Protein AF-A0A261CJ33-F1 (afdb_monomer_lite)

pLDDT: mean 71.3, std 13.85, range [33.72, 89.31]

Secondary structure (DSSP, 8-state):
-----------SSSTTHHHHHHHHHHHHHHHHHHHHHHHHHHHHHHHHHHHHHHHHHHHHHHHHHHH---HHHHHHHHHHHHHHHHHHHHHHHHHHHHHH-S-S-EE---------TT-EEEEEEEEEEEEPPHHHHTT-TTEEEEEEEEETTTEEEEEEEETTSPPP-TT-EEEEEPB--TTS--S-PPEEEEGGGPBP-TTS-TTEEEEEETTEEEEEEEEEEEGGGGGSSEEEETTTEEEE--HHHHHHHHTT-S-SSSEEEEEEEEEE-TTHHHHHHH-SSS-SEEEEEEEEE---

Organism: NCBI:txid1503980

Foldseek 3Di:
DDDDDDDDPDDDDDPPVVVVVVVVVVVVVVVVVVVVVVVVVVVVVVVVVVVVVVVVVVVVVVVVVVVPPDPVVVVVVVVVVVVVVVVVVVVVVVVVCVVVVLPPFWFQFAQADDDDQPDKFKWAFFFDFAADDPVVCVVPVQFGGWTWIQTLNHGIEIATEGPPADADDHGAMWIAGWDDPCPPPPFLDHTYDHRNRTDHDPPPDPQWGWDQDPSWIKTKGKDKDWLVCLPDQWDADPGRGIIGDDPVNSVQQVVQEPDNGTMWIKIWIKTFDPCLVCCSGPNSRGGGMGTSDMHIDRDD

Structure (mmCIF, N/CA/C/O backbone):
data_AF-A0A261CJ33-F1
#
_entry.id   AF-A0A261CJ33-F1
#
loop_
_atom_site.group_PDB
_atom_site.id
_atom_site.type_symbol
_atom_site.label_atom_id
_atom_site.label_alt_id
_atom_site.label_comp_id
_atom_site.label_asym_id
_atom_site.label_entity_id
_atom_site.label_seq_id
_atom_site.pdbx_PDB_ins_code
_atom_site.Cartn_x
_atom_site.Cartn_y
_atom_site.Cartn_z
_atom_site.occupancy
_atom_site.B_iso_or_equiv
_atom_site.auth_seq_id
_atom_site.auth_comp_id
_atom_site.auth_asym_id
_atom_site.auth_atom_id
_atom_site.pdbx_PDB_model_num
ATOM 1 N N . MET A 1 1 ? 103.183 8.957 -140.564 1.00 38.97 1 MET A N 1
ATOM 2 C CA . MET A 1 1 ? 103.357 8.805 -139.106 1.00 38.97 1 MET A CA 1
ATOM 3 C C . MET A 1 1 ? 102.302 9.650 -138.417 1.00 38.97 1 MET A C 1
ATOM 5 O O . MET A 1 1 ? 102.192 10.807 -138.793 1.00 38.97 1 MET A O 1
ATOM 9 N N . SER A 1 2 ? 101.588 9.045 -137.455 1.00 37.12 2 SER A N 1
ATOM 10 C CA . SER A 1 2 ? 100.737 9.674 -136.421 1.00 37.12 2 SER A CA 1
ATOM 11 C C . SER A 1 2 ? 99.453 10.360 -136.922 1.00 37.12 2 SER A C 1
ATOM 13 O O . SER A 1 2 ? 99.514 11.218 -137.783 1.00 37.12 2 SER A O 1
ATOM 15 N N . SER A 1 3 ? 98.235 10.107 -136.447 1.00 40.84 3 SER A N 1
ATOM 16 C CA . SER A 1 3 ? 97.664 9.194 -135.449 1.00 40.84 3 SER A CA 1
ATOM 17 C C . SER A 1 3 ? 96.140 9.381 -135.543 1.00 40.84 3 SER A C 1
ATOM 19 O O . SER A 1 3 ? 95.669 10.508 -135.411 1.00 40.84 3 SER A O 1
ATOM 21 N N . LEU A 1 4 ? 95.382 8.305 -135.768 1.00 44.41 4 LEU A N 1
ATOM 22 C CA . LEU A 1 4 ? 93.944 8.244 -135.470 1.00 44.41 4 LEU A CA 1
ATOM 23 C C . LEU A 1 4 ? 93.769 7.877 -133.987 1.00 44.41 4 LEU A C 1
ATOM 25 O O . LEU A 1 4 ? 94.494 7.011 -133.494 1.00 44.41 4 LEU A O 1
ATOM 29 N N . PRO A 1 5 ? 92.795 8.489 -133.300 1.00 48.03 5 PRO A N 1
ATOM 30 C CA . PRO A 1 5 ? 91.821 7.708 -132.533 1.00 48.03 5 PRO A CA 1
ATOM 31 C C . PRO A 1 5 ? 90.392 8.132 -132.918 1.00 48.03 5 PRO A C 1
ATOM 33 O O . PRO A 1 5 ? 90.072 9.314 -132.965 1.00 48.03 5 PRO A O 1
ATOM 36 N N . GLN A 1 6 ? 89.603 7.193 -133.439 1.00 40.66 6 GLN A N 1
ATOM 37 C CA . GLN A 1 6 ? 88.584 6.420 -132.712 1.00 40.66 6 GLN A CA 1
ATOM 38 C C . GLN A 1 6 ? 87.289 7.199 -132.452 1.00 40.66 6 GLN A C 1
ATOM 40 O O . GLN A 1 6 ? 87.201 8.058 -131.578 1.00 40.66 6 GLN A O 1
ATOM 45 N N . ASP A 1 7 ? 86.274 6.806 -133.222 1.00 38.66 7 ASP A N 1
ATOM 46 C CA . ASP A 1 7 ? 84.862 7.038 -132.959 1.00 38.66 7 ASP A CA 1
ATOM 47 C C . ASP A 1 7 ? 84.492 6.619 -131.530 1.00 38.66 7 ASP A C 1
ATOM 49 O O . ASP A 1 7 ? 84.738 5.485 -131.117 1.00 38.66 7 ASP A O 1
ATOM 53 N N . ASN A 1 8 ? 83.828 7.518 -130.805 1.00 35.44 8 ASN A N 1
ATOM 54 C CA . ASN A 1 8 ? 83.032 7.188 -129.626 1.00 35.44 8 ASN A CA 1
ATOM 55 C C . ASN A 1 8 ? 81.549 7.164 -130.041 1.00 35.44 8 ASN A C 1
ATOM 57 O O . ASN A 1 8 ? 80.941 8.232 -130.166 1.00 35.44 8 ASN A O 1
ATOM 61 N N . PRO A 1 9 ? 80.917 5.991 -130.227 1.00 44.75 9 PRO A N 1
ATOM 62 C CA . PRO A 1 9 ? 79.474 5.890 -130.347 1.00 44.75 9 PRO A CA 1
ATOM 63 C C . PRO A 1 9 ? 78.904 5.637 -128.949 1.00 44.75 9 PRO A C 1
ATOM 65 O O . PRO A 1 9 ? 78.858 4.503 -128.482 1.00 44.75 9 PRO A O 1
ATOM 68 N N . GLY A 1 10 ? 78.493 6.683 -128.235 1.00 45.31 10 GLY A N 1
ATOM 69 C CA . GLY A 1 10 ? 77.962 6.451 -126.891 1.00 45.31 10 GLY A CA 1
ATOM 70 C C . GLY A 1 10 ? 77.574 7.689 -126.111 1.00 45.31 10 GLY A C 1
ATOM 71 O O . GLY A 1 10 ? 78.136 7.925 -125.055 1.00 45.31 10 GLY A O 1
ATOM 72 N N . ALA A 1 11 ? 76.622 8.480 -126.607 1.00 47.00 11 ALA A N 1
ATOM 73 C CA . ALA A 1 11 ? 75.851 9.395 -125.760 1.00 47.00 11 ALA A CA 1
ATOM 74 C C . ALA A 1 11 ? 74.710 10.021 -126.564 1.00 47.00 11 ALA A C 1
ATOM 76 O O . ALA A 1 11 ? 74.871 11.112 -127.103 1.00 47.00 11 ALA A O 1
ATOM 77 N N . ARG A 1 12 ? 73.565 9.340 -126.665 1.00 48.12 12 ARG A N 1
ATOM 78 C CA . ARG A 1 12 ? 72.254 9.944 -126.982 1.00 48.12 12 ARG A CA 1
ATOM 79 C C . ARG A 1 12 ? 71.177 8.861 -126.899 1.00 48.12 12 ARG A C 1
ATOM 81 O O . ARG A 1 12 ? 70.931 8.190 -127.891 1.00 48.12 12 ARG A O 1
ATOM 88 N N . ASN A 1 13 ? 70.616 8.664 -125.696 1.00 52.12 13 ASN A N 1
ATOM 89 C CA . ASN A 1 13 ? 69.190 8.357 -125.434 1.00 52.12 13 ASN A CA 1
ATOM 90 C C . ASN A 1 13 ? 68.904 7.844 -123.999 1.00 52.12 13 ASN A C 1
ATOM 92 O O . ASN A 1 13 ? 68.198 6.859 -123.831 1.00 52.12 13 ASN A O 1
ATOM 96 N N . GLU A 1 14 ? 69.361 8.527 -122.941 1.00 49.50 14 GLU A N 1
ATOM 97 C CA . GLU A 1 14 ? 68.935 8.184 -121.559 1.00 49.50 14 GLU A CA 1
ATOM 98 C C . GLU A 1 14 ? 68.295 9.338 -120.763 1.00 49.50 14 GLU A C 1
ATOM 100 O O . GLU A 1 14 ? 67.917 9.171 -119.606 1.00 49.50 14 GLU A O 1
ATOM 105 N N . CYS A 1 15 ? 68.087 10.517 -121.359 1.00 52.06 15 CYS A N 1
ATOM 106 C CA . CYS A 1 15 ? 67.785 11.727 -120.575 1.00 52.06 15 CYS A CA 1
ATOM 107 C C . CYS A 1 15 ? 66.297 12.152 -120.506 1.00 52.06 15 CYS A C 1
ATOM 109 O O . CYS A 1 15 ? 65.986 13.188 -119.929 1.00 52.06 15 CYS A O 1
ATOM 111 N N . ALA A 1 16 ? 65.350 11.375 -121.049 1.00 50.78 16 ALA A N 1
ATOM 112 C CA . ALA A 1 16 ? 63.913 11.709 -120.982 1.00 50.78 16 ALA A CA 1
ATOM 113 C C . ALA A 1 16 ? 63.055 10.683 -120.214 1.00 50.78 16 ALA A C 1
ATOM 115 O O . ALA A 1 16 ? 62.093 11.077 -119.552 1.00 50.78 16 ALA A O 1
ATOM 116 N N . CYS A 1 17 ? 63.413 9.390 -120.235 1.00 52.22 17 CYS A N 1
ATOM 117 C CA . CYS A 1 17 ? 62.746 8.369 -119.410 1.00 52.22 17 CYS A CA 1
ATOM 118 C C . CYS A 1 17 ? 63.075 8.532 -117.920 1.00 52.22 17 CYS A C 1
ATOM 120 O O . CYS A 1 17 ? 62.167 8.521 -117.095 1.00 52.22 17 CYS A O 1
ATOM 122 N N . ASN A 1 18 ? 64.339 8.815 -117.591 1.00 59.56 18 ASN A N 1
ATOM 123 C CA . ASN A 1 18 ? 64.827 8.877 -116.210 1.00 59.56 18 ASN A CA 1
ATOM 124 C C . ASN A 1 18 ? 64.260 10.086 -115.423 1.00 59.56 18 ASN A C 1
ATOM 126 O O . ASN A 1 18 ? 64.026 10.013 -114.222 1.00 59.56 18 ASN A O 1
ATOM 130 N N . SER A 1 19 ? 63.970 11.204 -116.103 1.00 60.56 19 SER A N 1
ATOM 131 C CA . SER A 1 19 ? 63.321 12.383 -115.497 1.00 60.56 19 SER A CA 1
ATOM 132 C C . SER A 1 19 ? 61.830 12.144 -115.222 1.00 60.56 19 SER A C 1
ATOM 134 O O . SER A 1 19 ? 61.346 12.420 -114.126 1.00 60.56 19 SER A O 1
ATOM 136 N N . LYS A 1 20 ? 61.105 11.536 -116.175 1.00 69.88 20 LYS A N 1
ATOM 137 C CA . LYS A 1 20 ? 59.687 11.183 -115.997 1.00 69.88 20 LYS A CA 1
ATOM 138 C C . LYS A 1 20 ? 59.476 10.096 -114.943 1.00 69.88 20 LYS A C 1
ATOM 140 O O . LYS A 1 20 ? 58.481 10.153 -114.223 1.00 69.88 20 LYS A O 1
ATOM 145 N N . GLU A 1 21 ? 60.376 9.120 -114.841 1.00 71.44 21 GLU A N 1
ATOM 146 C CA . GLU A 1 21 ? 60.339 8.115 -113.771 1.00 71.44 21 GLU A CA 1
ATOM 147 C C . GLU A 1 21 ? 60.581 8.741 -112.401 1.00 71.44 21 GLU A C 1
ATOM 149 O O . GLU A 1 21 ? 59.773 8.519 -111.503 1.00 71.44 21 GLU A O 1
ATOM 154 N N . LYS A 1 22 ? 61.586 9.615 -112.268 1.00 75.06 22 LYS A N 1
ATOM 155 C CA . LYS A 1 22 ? 61.830 10.353 -111.020 1.00 75.06 22 LYS A CA 1
ATOM 156 C C . LYS A 1 22 ? 60.652 11.239 -110.620 1.00 75.06 22 LYS A C 1
ATOM 158 O O . LYS A 1 22 ? 60.283 11.248 -109.453 1.00 75.06 22 LYS A O 1
ATOM 163 N N . SER A 1 23 ? 60.001 11.932 -111.558 1.00 77.31 23 SER A N 1
ATOM 164 C CA . SER A 1 23 ? 58.790 12.711 -111.252 1.00 77.31 23 SER A CA 1
ATOM 165 C C . SER A 1 23 ? 57.620 11.833 -110.796 1.00 77.31 23 SER A C 1
ATOM 167 O O . SER A 1 23 ? 56.911 12.204 -109.866 1.00 77.31 23 SER A O 1
ATOM 169 N N . ARG A 1 24 ? 57.431 10.649 -111.397 1.00 80.44 24 ARG A N 1
ATOM 170 C CA . ARG A 1 24 ? 56.412 9.680 -110.951 1.00 80.44 24 ARG A CA 1
ATOM 171 C C . ARG A 1 24 ? 56.727 9.096 -109.577 1.00 80.44 24 ARG A C 1
ATOM 173 O O . ARG A 1 24 ? 55.812 8.776 -108.824 1.00 80.44 24 ARG A O 1
ATOM 180 N N . GLU A 1 25 ? 58.003 8.916 -109.264 1.00 82.69 25 GLU A N 1
ATOM 181 C CA . GLU A 1 25 ? 58.458 8.427 -107.966 1.00 82.69 25 GLU A CA 1
ATOM 182 C C . GLU A 1 25 ? 58.288 9.491 -106.876 1.00 82.69 25 GLU A C 1
ATOM 184 O O . GLU A 1 25 ? 57.770 9.178 -105.808 1.00 82.69 25 GLU A O 1
ATOM 189 N N . ILE A 1 26 ? 58.589 10.759 -107.179 1.00 82.25 26 ILE A N 1
ATOM 190 C CA . ILE A 1 26 ? 58.299 11.903 -106.301 1.00 82.25 26 ILE A CA 1
ATOM 191 C C . ILE A 1 26 ? 56.795 12.002 -106.027 1.00 82.25 26 ILE A C 1
ATOM 193 O O . ILE A 1 26 ? 56.404 12.051 -104.868 1.00 82.25 26 ILE A O 1
ATOM 197 N N . GLU A 1 27 ? 55.939 11.921 -107.050 1.00 85.88 27 GLU A N 1
ATOM 198 C CA . GLU A 1 27 ? 54.481 11.987 -106.862 1.00 85.88 27 GLU A CA 1
ATOM 199 C C . GLU A 1 27 ? 53.948 10.818 -106.004 1.00 85.88 27 GLU A C 1
ATOM 201 O O . GLU A 1 27 ? 53.024 10.978 -105.203 1.00 85.88 27 GLU A O 1
ATOM 206 N N . LYS A 1 28 ? 54.539 9.621 -106.136 1.00 86.56 28 LYS A N 1
ATOM 207 C CA . LYS A 1 28 ? 54.223 8.474 -105.267 1.00 86.56 28 LYS A CA 1
ATOM 208 C C . LYS A 1 28 ? 54.672 8.712 -103.827 1.00 86.56 28 LYS A C 1
ATOM 210 O O . LYS A 1 28 ? 53.916 8.402 -102.910 1.00 86.56 28 LYS A O 1
ATOM 215 N N . LEU A 1 29 ? 55.876 9.245 -103.632 1.00 87.06 29 LEU A N 1
ATOM 216 C CA . LEU A 1 29 ? 56.411 9.561 -102.309 1.00 87.06 29 LEU A CA 1
ATOM 217 C C . LEU A 1 29 ? 55.597 10.665 -101.629 1.00 87.06 29 LEU A C 1
ATOM 219 O O . LEU A 1 29 ? 55.297 10.542 -100.449 1.00 87.06 29 LEU A O 1
ATOM 223 N N . GLU A 1 30 ? 55.167 11.689 -102.362 1.00 88.44 30 GLU A N 1
ATOM 224 C CA . GLU A 1 30 ? 54.291 12.747 -101.849 1.00 88.44 30 GLU A CA 1
ATOM 225 C C . GLU A 1 30 ? 52.933 12.190 -101.412 1.00 88.44 30 GLU A C 1
ATOM 227 O O . GLU A 1 30 ? 52.490 12.464 -100.296 1.00 88.44 30 GLU A O 1
ATOM 232 N N . LYS A 1 31 ? 52.308 11.328 -102.229 1.00 88.25 31 LYS A N 1
ATOM 233 C CA . LYS A 1 31 ? 51.061 10.639 -101.849 1.00 88.25 31 LYS A CA 1
ATOM 234 C C . 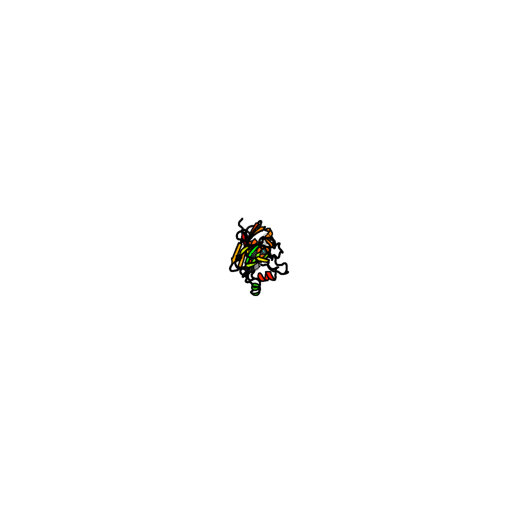LYS A 1 31 ? 51.240 9.758 -100.614 1.00 88.25 31 LYS A C 1
ATOM 236 O O . LYS A 1 31 ? 50.349 9.716 -99.768 1.00 88.25 31 LYS A O 1
ATOM 241 N N . GLU A 1 32 ? 52.375 9.075 -100.484 1.00 86.94 32 GLU A N 1
ATOM 242 C CA . GLU A 1 32 ? 52.653 8.244 -99.311 1.00 86.94 32 GLU A CA 1
ATOM 243 C C . GLU A 1 32 ? 52.940 9.088 -98.063 1.00 86.94 32 GLU A C 1
ATOM 245 O O . GLU A 1 32 ? 52.467 8.749 -96.982 1.00 86.94 32 GLU A O 1
ATOM 250 N N . VAL A 1 33 ? 53.631 10.224 -98.190 1.00 87.94 33 VAL A N 1
ATOM 251 C CA . VAL A 1 33 ? 53.831 11.177 -97.087 1.00 87.94 33 VAL A CA 1
ATOM 252 C C . VAL A 1 33 ? 52.495 11.753 -96.616 1.00 87.94 33 VAL A C 1
ATOM 254 O O . VAL A 1 33 ? 52.259 11.815 -95.410 1.00 87.94 33 VAL A O 1
ATOM 257 N N . GLU A 1 34 ? 51.600 12.121 -97.534 1.00 89.31 34 GLU A N 1
ATOM 258 C CA . GLU A 1 34 ? 50.253 12.605 -97.206 1.00 89.31 34 GLU A CA 1
ATOM 259 C C . GLU A 1 34 ? 49.442 11.521 -96.476 1.00 89.31 34 GLU A C 1
ATOM 261 O O . GLU A 1 34 ? 48.837 11.761 -95.426 1.00 89.31 34 GLU A O 1
ATOM 266 N N . ARG A 1 35 ? 49.513 10.276 -96.970 1.00 88.19 35 ARG A N 1
ATOM 267 C CA . ARG A 1 35 ? 48.891 9.115 -96.325 1.00 88.19 35 ARG A CA 1
ATOM 268 C C . ARG A 1 35 ? 49.448 8.900 -94.919 1.00 88.19 35 ARG A C 1
ATOM 270 O O . ARG A 1 35 ? 48.674 8.732 -93.977 1.00 88.19 35 ARG A O 1
ATOM 277 N N . LEU A 1 36 ? 50.766 8.944 -94.747 1.00 86.06 36 LEU A N 1
ATOM 278 C CA . LEU A 1 36 ? 51.416 8.764 -93.450 1.00 86.06 36 LEU A CA 1
ATOM 279 C C . LEU A 1 36 ? 51.069 9.890 -92.467 1.00 86.06 36 LEU A C 1
ATOM 281 O O . LEU A 1 36 ? 50.818 9.595 -91.298 1.00 86.06 36 LEU A O 1
ATOM 285 N N . LYS A 1 37 ? 50.966 11.146 -92.923 1.00 87.94 37 LYS A N 1
ATOM 286 C CA . LYS A 1 37 ? 50.487 12.267 -92.095 1.00 87.94 37 LYS A CA 1
ATOM 287 C C . LYS A 1 37 ? 49.076 12.016 -91.568 1.00 87.94 37 LYS A C 1
ATOM 289 O O . LYS A 1 37 ? 48.870 12.104 -90.360 1.00 87.94 37 LYS A O 1
ATOM 294 N N . SER A 1 38 ? 48.147 11.599 -92.432 1.00 82.94 38 SER A N 1
ATOM 295 C CA . SER A 1 38 ? 46.771 11.293 -92.010 1.00 82.94 38 SER A CA 1
ATOM 296 C C . SER A 1 38 ? 46.711 10.166 -90.964 1.00 82.94 38 SER A C 1
ATOM 298 O O . SER A 1 38 ? 45.981 10.252 -89.977 1.00 82.94 38 SER A O 1
ATOM 300 N N . VAL A 1 39 ? 47.549 9.132 -91.111 1.00 84.06 39 VAL A N 1
ATOM 301 C CA . VAL A 1 39 ? 47.649 8.033 -90.136 1.00 84.06 39 VAL A CA 1
ATOM 302 C C . VAL A 1 39 ? 48.220 8.518 -88.800 1.00 84.06 39 VAL A C 1
ATOM 304 O O . VAL A 1 39 ? 47.754 8.078 -87.747 1.00 84.06 39 VAL A O 1
ATOM 307 N N . MET A 1 40 ? 49.212 9.414 -88.810 1.00 82.25 40 MET A N 1
ATOM 308 C CA . MET A 1 40 ? 49.748 9.991 -87.573 1.00 82.25 40 MET A CA 1
ATOM 309 C C . MET A 1 40 ? 48.714 10.850 -86.843 1.00 82.25 40 MET A C 1
ATOM 311 O O . MET A 1 40 ? 48.639 10.782 -85.619 1.00 82.25 40 MET A O 1
ATOM 315 N N . GLU A 1 41 ? 47.900 11.622 -87.563 1.00 81.81 41 GLU A N 1
ATOM 316 C CA . GLU A 1 41 ? 46.832 12.430 -86.962 1.00 81.81 41 GLU A CA 1
ATOM 317 C C . GLU A 1 41 ? 45.782 11.560 -86.264 1.00 81.81 41 GLU A C 1
ATOM 319 O O . GLU A 1 41 ? 45.415 11.838 -85.120 1.00 81.81 41 GLU A O 1
ATOM 324 N N . ILE A 1 42 ? 45.366 10.459 -86.902 1.00 80.75 42 ILE A N 1
ATOM 325 C CA . ILE A 1 42 ? 44.444 9.482 -86.304 1.00 80.75 42 ILE A CA 1
ATOM 326 C C . ILE A 1 42 ? 45.057 8.878 -85.036 1.00 80.75 42 ILE A C 1
ATOM 328 O O . ILE A 1 42 ? 44.429 8.893 -83.978 1.00 80.75 42 ILE A O 1
ATOM 332 N N . LYS A 1 43 ? 46.314 8.418 -85.103 1.00 76.06 43 LYS A N 1
ATOM 333 C CA . LYS A 1 43 ? 47.001 7.835 -83.939 1.00 76.06 43 LYS A CA 1
ATOM 334 C C . LYS A 1 43 ? 47.177 8.834 -82.795 1.00 76.06 43 LYS A C 1
ATOM 336 O O . LYS A 1 43 ? 47.026 8.461 -81.635 1.00 76.06 43 LYS A O 1
ATOM 341 N N . ASN A 1 44 ? 47.467 10.097 -83.095 1.00 81.94 44 ASN A N 1
ATOM 342 C CA . ASN A 1 44 ? 47.574 11.139 -82.075 1.00 81.94 44 ASN A CA 1
ATOM 343 C C . ASN A 1 44 ? 46.231 11.399 -81.391 1.00 81.94 44 ASN A C 1
ATOM 345 O O . ASN A 1 44 ? 46.188 11.549 -80.169 1.00 81.94 44 ASN A O 1
ATOM 349 N N . LYS A 1 45 ? 45.131 11.394 -82.150 1.00 80.75 45 LYS A N 1
ATOM 350 C CA . LYS A 1 45 ? 43.784 11.502 -81.586 1.00 80.75 45 LYS A CA 1
ATOM 351 C C . LYS A 1 45 ? 43.463 10.323 -80.663 1.00 80.75 45 LYS A C 1
ATOM 353 O O . LYS A 1 45 ? 43.029 10.547 -79.536 1.00 80.75 45 LYS A O 1
ATOM 358 N N . ASP A 1 46 ? 43.786 9.097 -81.075 1.00 79.19 46 ASP A N 1
ATOM 359 C CA . ASP A 1 46 ? 43.592 7.899 -80.248 1.00 79.19 46 ASP A CA 1
ATOM 360 C C . ASP A 1 46 ? 44.388 7.956 -78.933 1.00 79.19 46 ASP A C 1
ATOM 362 O O . ASP A 1 46 ? 43.895 7.540 -77.878 1.00 79.19 46 ASP A O 1
ATOM 366 N N . ILE A 1 47 ? 45.611 8.500 -78.961 1.00 80.50 47 ILE A N 1
ATOM 367 C CA . ILE A 1 47 ? 46.443 8.701 -77.764 1.00 80.50 47 ILE A CA 1
ATOM 368 C C . ILE A 1 47 ? 45.799 9.721 -76.820 1.00 80.50 47 ILE A C 1
ATOM 370 O O . ILE A 1 47 ? 45.719 9.471 -75.614 1.00 80.50 47 ILE A O 1
ATOM 374 N N . ILE A 1 48 ? 45.306 10.844 -77.349 1.00 80.81 48 ILE A N 1
ATOM 375 C CA . ILE A 1 48 ? 44.622 11.880 -76.561 1.00 80.81 48 ILE A CA 1
ATOM 376 C C . ILE A 1 48 ? 43.353 11.306 -75.915 1.00 80.81 48 ILE A C 1
ATOM 378 O O . ILE A 1 48 ? 43.170 11.435 -74.701 1.00 80.81 48 ILE A O 1
ATOM 382 N N . ASP A 1 49 ? 42.530 10.593 -76.684 1.00 80.56 49 ASP A N 1
ATOM 383 C CA . ASP A 1 49 ? 41.286 9.982 -76.203 1.00 80.56 49 ASP A CA 1
ATOM 384 C C . ASP A 1 49 ? 41.551 8.884 -75.158 1.00 80.56 49 ASP A C 1
ATOM 386 O O . ASP A 1 49 ? 40.791 8.697 -74.201 1.00 80.56 49 ASP A O 1
ATOM 390 N N . THR A 1 50 ? 42.652 8.146 -75.299 1.00 76.38 50 THR A N 1
ATOM 391 C CA . THR A 1 50 ? 43.071 7.130 -74.322 1.00 76.38 50 THR A CA 1
ATOM 392 C C . THR A 1 50 ? 43.611 7.770 -73.042 1.00 76.38 50 THR A C 1
ATOM 394 O O . THR A 1 50 ? 43.249 7.343 -71.946 1.00 76.38 50 THR A O 1
ATOM 397 N N . SER A 1 51 ? 44.395 8.844 -73.151 1.00 79.44 51 SER A N 1
ATOM 398 C CA . SER A 1 51 ? 44.882 9.620 -72.004 1.00 79.44 51 SER A CA 1
ATOM 399 C C . SER A 1 51 ? 43.729 10.247 -71.208 1.00 79.44 51 SER A C 1
ATOM 401 O O . SER A 1 51 ? 43.678 10.138 -69.979 1.00 79.44 51 SER A O 1
ATOM 403 N N . ALA A 1 52 ? 42.730 10.811 -71.897 1.00 81.38 52 ALA A N 1
ATOM 404 C CA . ALA A 1 52 ? 41.519 11.340 -71.272 1.00 81.38 52 ALA A CA 1
ATOM 405 C C . ALA A 1 52 ? 40.734 10.252 -70.516 1.00 81.38 52 ALA A C 1
ATOM 407 O O . ALA A 1 52 ? 40.307 10.471 -69.377 1.00 81.38 52 ALA A O 1
ATOM 408 N N . ARG A 1 53 ? 40.603 9.051 -71.101 1.00 80.31 53 ARG A N 1
ATOM 409 C CA . ARG A 1 53 ? 39.992 7.887 -70.434 1.00 80.31 53 ARG A CA 1
ATOM 410 C C . ARG A 1 53 ? 40.774 7.455 -69.195 1.00 80.31 53 ARG A C 1
ATOM 412 O O . ARG A 1 53 ? 40.163 7.257 -68.148 1.00 80.31 53 ARG A O 1
ATOM 419 N N . CYS A 1 54 ? 42.103 7.376 -69.267 1.00 77.00 54 CYS A N 1
ATOM 420 C CA . CYS A 1 54 ? 42.949 7.052 -68.114 1.00 77.00 54 CYS A CA 1
ATOM 421 C C . CYS A 1 54 ? 42.792 8.064 -66.972 1.00 77.00 54 CYS A C 1
ATOM 423 O O . CYS A 1 54 ? 42.672 7.670 -65.813 1.00 77.00 54 CYS A O 1
ATOM 425 N N . ASN A 1 55 ? 42.723 9.360 -67.282 1.00 81.44 55 ASN A N 1
ATOM 426 C CA . ASN A 1 55 ? 42.504 10.398 -66.273 1.00 81.44 55 ASN A CA 1
ATOM 427 C C . ASN A 1 55 ? 41.120 10.288 -65.621 1.00 81.44 55 ASN A C 1
ATOM 429 O O . ASN A 1 55 ? 41.001 10.443 -64.403 1.00 81.44 55 ASN A O 1
ATOM 433 N N . LYS A 1 56 ? 40.085 9.952 -66.402 1.00 83.44 56 LYS A N 1
ATOM 434 C CA . LYS A 1 56 ? 38.741 9.688 -65.876 1.00 83.44 56 LYS A CA 1
ATOM 435 C C . LYS A 1 56 ? 38.732 8.477 -64.936 1.00 83.44 56 LYS A C 1
ATOM 437 O O . LYS A 1 56 ? 38.269 8.604 -63.807 1.00 83.44 56 LYS A O 1
ATOM 442 N N . PHE A 1 57 ? 39.338 7.359 -65.342 1.00 75.88 57 PHE A N 1
ATOM 443 C CA . PHE A 1 57 ? 39.466 6.167 -64.496 1.00 75.88 57 PHE A CA 1
ATOM 444 C C . PHE A 1 57 ? 40.278 6.420 -63.224 1.00 75.88 57 PHE A C 1
ATOM 446 O O . PHE A 1 57 ? 39.948 5.888 -62.166 1.00 75.88 57 PHE A O 1
ATOM 453 N N . LYS A 1 58 ? 41.324 7.251 -63.295 1.00 80.50 58 LYS A N 1
ATOM 454 C CA . LYS A 1 58 ? 42.121 7.626 -62.122 1.00 80.50 58 LYS A CA 1
ATOM 455 C C . LYS A 1 58 ? 41.289 8.426 -61.118 1.00 80.50 58 LYS A C 1
ATOM 457 O O . LYS A 1 58 ? 41.348 8.139 -59.924 1.00 80.50 58 LYS A O 1
ATOM 462 N N . LYS A 1 59 ? 40.472 9.366 -61.602 1.00 80.81 59 LYS A N 1
ATOM 463 C CA . LYS A 1 59 ? 39.540 10.138 -60.770 1.00 80.81 59 LYS A CA 1
ATOM 464 C C . LYS A 1 59 ? 38.459 9.247 -60.150 1.00 80.81 59 LYS A C 1
ATOM 466 O O . LYS A 1 59 ? 38.251 9.309 -58.945 1.00 80.81 59 LYS A O 1
ATOM 471 N N . GLU A 1 60 ? 37.858 8.349 -60.931 1.00 75.81 60 GLU A N 1
ATOM 472 C CA . GLU A 1 60 ? 36.890 7.361 -60.429 1.00 75.81 60 GLU A CA 1
ATOM 473 C C . GLU A 1 60 ? 37.514 6.434 -59.370 1.00 75.81 60 GLU A C 1
ATOM 475 O O . GLU A 1 60 ? 36.898 6.166 -58.340 1.00 75.81 60 GLU A O 1
ATOM 480 N N . CYS A 1 61 ? 38.769 6.004 -59.551 1.00 73.44 61 CYS A N 1
ATOM 481 C CA . CYS A 1 61 ? 39.509 5.240 -58.542 1.00 73.44 61 CYS A CA 1
ATOM 482 C C . CYS A 1 61 ? 39.740 6.029 -57.241 1.00 73.44 61 CYS A C 1
ATOM 484 O O . CYS A 1 61 ? 39.668 5.452 -56.154 1.00 73.44 61 CYS A O 1
ATOM 486 N N . GLU A 1 62 ? 40.046 7.326 -57.323 1.00 76.75 62 GLU A N 1
ATOM 487 C CA . GLU A 1 62 ? 40.210 8.184 -56.142 1.00 76.75 62 GLU A CA 1
ATOM 488 C C . GLU A 1 62 ? 38.884 8.444 -55.423 1.00 76.75 62 GLU A C 1
ATOM 490 O O . GLU A 1 62 ? 38.837 8.394 -54.192 1.00 76.75 62 GLU A O 1
ATOM 495 N N . ASP A 1 63 ? 37.800 8.652 -56.166 1.00 71.25 63 ASP A N 1
ATOM 496 C CA . ASP A 1 63 ? 36.462 8.832 -55.602 1.00 71.25 63 ASP A CA 1
ATOM 497 C C . ASP A 1 63 ? 35.963 7.533 -54.941 1.00 71.25 63 ASP A C 1
ATOM 499 O O . ASP A 1 63 ? 35.445 7.563 -53.822 1.00 71.25 63 ASP A O 1
ATOM 503 N N . LEU A 1 64 ? 36.244 6.367 -55.537 1.00 66.62 64 LEU A N 1
ATOM 504 C CA . LEU A 1 64 ? 35.996 5.057 -54.920 1.00 66.62 64 LEU A CA 1
ATOM 505 C C . LEU A 1 64 ? 36.849 4.820 -53.664 1.00 66.62 64 LEU A C 1
ATOM 507 O O . LEU A 1 64 ? 36.371 4.210 -52.707 1.00 66.62 64 LEU A O 1
ATOM 511 N N . LYS A 1 65 ? 38.095 5.315 -53.616 1.00 67.00 65 LYS A N 1
ATOM 512 C CA . LYS A 1 65 ? 38.922 5.273 -52.395 1.00 67.00 65 LYS A CA 1
ATOM 513 C C . LYS A 1 65 ? 38.342 6.144 -51.279 1.00 67.00 65 LYS A C 1
ATOM 515 O O . LYS A 1 65 ? 38.379 5.720 -50.129 1.00 67.00 65 LYS A O 1
ATOM 520 N N . LYS A 1 66 ? 37.774 7.313 -51.599 1.00 65.88 66 LYS A N 1
ATOM 521 C CA . LYS A 1 66 ? 37.092 8.190 -50.624 1.00 65.88 66 LYS A CA 1
ATOM 522 C C . LYS A 1 66 ? 35.759 7.611 -50.138 1.00 65.88 66 LYS A C 1
ATOM 524 O O . LYS A 1 66 ? 35.368 7.856 -49.001 1.00 65.88 66 LYS A O 1
ATOM 529 N N . LEU A 1 67 ? 35.081 6.823 -50.976 1.00 58.75 67 LEU A N 1
ATOM 530 C CA . LEU A 1 67 ? 33.840 6.117 -50.633 1.00 58.75 67 LEU A CA 1
ATOM 531 C C . LEU A 1 67 ? 34.054 4.850 -49.791 1.00 58.75 67 LEU A C 1
ATOM 533 O O . LEU A 1 67 ? 33.084 4.325 -49.246 1.00 58.75 67 LEU A O 1
ATOM 537 N N . LYS A 1 68 ? 35.296 4.380 -49.605 1.00 52.69 68 LYS A N 1
ATOM 538 C CA . LYS A 1 68 ? 35.618 3.327 -48.628 1.00 52.69 68 LYS A CA 1
ATOM 539 C C . LYS A 1 68 ? 35.589 3.872 -47.193 1.00 52.69 68 LYS A C 1
ATOM 541 O O . LYS A 1 68 ? 36.595 3.848 -46.492 1.00 52.69 68 LYS A O 1
ATOM 546 N N . LYS A 1 69 ? 34.415 4.299 -46.723 1.00 56.66 69 LYS A N 1
ATOM 547 C CA . LYS A 1 69 ? 34.057 4.057 -45.320 1.00 56.66 69 LYS A CA 1
ATOM 548 C C . LYS A 1 69 ? 33.842 2.556 -45.207 1.00 56.66 69 LYS A C 1
ATOM 550 O O . LYS A 1 69 ? 33.186 1.961 -46.064 1.00 56.66 69 LYS A O 1
ATOM 555 N N . THR A 1 70 ? 34.496 1.916 -44.249 1.00 53.47 70 THR A N 1
ATOM 556 C CA . THR A 1 70 ? 34.465 0.451 -44.176 1.00 53.47 70 THR A CA 1
ATOM 557 C C . THR A 1 70 ? 33.014 -0.029 -44.012 1.00 53.47 70 THR A C 1
ATOM 559 O O . THR A 1 70 ? 32.247 0.605 -43.287 1.00 53.47 70 THR A O 1
ATOM 562 N N . PRO A 1 71 ? 32.600 -1.149 -44.639 1.00 54.88 71 PRO A N 1
ATOM 563 C CA . PRO A 1 71 ? 31.253 -1.703 -44.453 1.00 54.88 71 PRO A CA 1
ATOM 564 C C . PRO A 1 71 ? 30.887 -1.895 -42.971 1.00 54.88 71 PRO A C 1
ATOM 566 O O . PRO A 1 71 ? 29.729 -1.758 -42.591 1.00 54.88 71 PRO A O 1
ATOM 569 N N . GLY A 1 72 ? 31.892 -2.146 -42.120 1.00 54.47 72 GLY A N 1
ATOM 570 C CA . GLY A 1 72 ? 31.741 -2.225 -40.669 1.00 54.47 72 GLY A CA 1
ATOM 571 C C . GLY A 1 72 ? 31.346 -0.903 -40.001 1.00 54.47 72 GLY A C 1
ATOM 572 O O . GLY A 1 72 ? 30.497 -0.920 -39.120 1.00 54.47 72 GLY A O 1
ATOM 573 N N . GLU A 1 73 ? 31.889 0.242 -40.422 1.00 55.84 73 GLU A N 1
ATOM 574 C CA . GLU A 1 73 ? 31.546 1.555 -39.846 1.00 55.84 73 GLU A CA 1
ATOM 575 C C . GLU A 1 73 ? 30.116 1.982 -40.190 1.00 55.84 73 GLU A C 1
ATOM 577 O O . GLU A 1 73 ? 29.414 2.516 -39.331 1.00 55.84 73 GLU A O 1
ATOM 582 N N . LEU A 1 74 ? 29.658 1.704 -41.416 1.00 56.62 74 LEU A N 1
ATOM 583 C CA . LEU A 1 74 ? 28.280 1.991 -41.827 1.00 56.62 74 LEU A CA 1
ATOM 584 C C . LEU A 1 74 ? 27.278 1.118 -41.058 1.00 56.62 74 LEU A C 1
ATOM 586 O O . LEU A 1 74 ? 26.305 1.634 -40.514 1.00 56.62 74 LEU A O 1
ATOM 590 N N . LEU A 1 75 ? 27.572 -0.180 -40.917 1.00 57.69 75 LEU A N 1
ATOM 591 C CA . LEU A 1 75 ? 26.765 -1.109 -40.120 1.00 57.69 75 LEU A CA 1
ATOM 592 C C . LEU A 1 75 ? 26.735 -0.736 -38.633 1.00 57.69 75 LEU A C 1
ATOM 594 O O . LEU A 1 75 ? 25.708 -0.907 -37.979 1.00 57.69 75 LEU A O 1
ATOM 598 N N . VAL A 1 76 ? 27.838 -0.226 -38.077 1.00 60.75 76 VAL A N 1
ATOM 599 C CA . VAL A 1 76 ? 27.889 0.241 -36.682 1.00 60.75 76 VAL A CA 1
ATOM 600 C C . VAL A 1 76 ? 27.047 1.502 -36.500 1.00 60.75 76 VAL A C 1
ATOM 602 O O . VAL A 1 76 ? 26.302 1.584 -35.526 1.00 60.75 76 VAL A O 1
ATOM 605 N N . LEU A 1 77 ? 27.103 2.455 -37.434 1.00 59.91 77 LEU A N 1
ATOM 606 C CA . LEU A 1 77 ? 26.279 3.666 -37.382 1.00 59.91 77 LEU A CA 1
ATOM 607 C C . LEU A 1 77 ? 24.785 3.350 -37.530 1.00 59.91 77 LEU A C 1
ATOM 609 O O . LEU A 1 77 ? 23.996 3.809 -36.706 1.00 59.91 77 LEU A O 1
ATOM 613 N N . GLU A 1 78 ? 24.400 2.501 -38.487 1.00 63.09 78 GLU A N 1
ATOM 614 C CA . GLU A 1 78 ? 23.009 2.053 -38.655 1.00 63.09 78 GLU A CA 1
ATOM 615 C C . GLU A 1 78 ? 22.509 1.274 -37.432 1.00 63.09 78 GLU A C 1
ATOM 617 O O . GLU A 1 78 ? 21.391 1.489 -36.957 1.00 63.09 78 GLU A O 1
ATOM 622 N N . LYS A 1 79 ? 23.346 0.396 -36.864 1.00 63.47 79 LYS A N 1
ATOM 623 C CA . LYS A 1 79 ? 23.015 -0.351 -35.645 1.00 63.47 79 LYS A CA 1
ATOM 624 C C . LYS A 1 79 ? 22.872 0.573 -34.436 1.00 63.47 79 LYS A C 1
ATOM 626 O O . LYS A 1 79 ? 21.973 0.349 -33.628 1.00 63.47 79 LYS A O 1
ATOM 631 N N . ASN A 1 80 ? 23.704 1.606 -34.320 1.00 65.31 80 ASN A N 1
ATOM 632 C CA . ASN A 1 80 ? 23.624 2.594 -33.245 1.00 65.31 80 ASN A CA 1
ATOM 633 C C . ASN A 1 80 ? 22.397 3.505 -33.393 1.00 65.31 80 ASN A C 1
ATOM 635 O O . ASN A 1 80 ? 21.737 3.794 -32.399 1.00 65.31 80 ASN A O 1
ATOM 639 N N . GLU A 1 81 ? 22.026 3.890 -34.615 1.00 70.50 81 GLU A N 1
ATOM 640 C CA . GLU A 1 81 ? 20.790 4.638 -34.875 1.00 70.50 81 GLU A CA 1
ATOM 641 C C . GLU A 1 81 ? 19.547 3.785 -34.568 1.00 70.50 81 GLU A C 1
ATOM 643 O O . GLU A 1 81 ? 18.594 4.245 -33.936 1.00 70.50 81 GLU A O 1
ATOM 648 N N . MET A 1 82 ? 19.570 2.505 -34.952 1.00 66.31 82 MET A N 1
ATOM 649 C CA . MET A 1 82 ? 18.532 1.529 -34.611 1.00 66.31 82 MET A CA 1
ATOM 650 C C . MET A 1 82 ? 18.441 1.274 -33.103 1.00 66.31 82 MET A C 1
ATOM 652 O O . MET A 1 82 ? 17.335 1.125 -32.582 1.00 66.31 82 MET A O 1
ATOM 656 N N . LEU A 1 83 ? 19.575 1.228 -32.397 1.00 65.50 83 LEU A N 1
ATOM 657 C CA . LEU A 1 83 ? 19.623 1.146 -30.935 1.00 65.50 83 LEU A CA 1
ATOM 658 C C . LEU A 1 83 ? 19.017 2.398 -30.302 1.00 65.50 83 LEU A C 1
ATOM 660 O O . LEU A 1 83 ? 18.122 2.251 -29.483 1.00 65.50 83 LEU A O 1
ATOM 664 N N . GLY A 1 84 ? 19.382 3.598 -30.761 1.00 68.56 84 GLY A N 1
ATOM 665 C CA . GLY A 1 84 ? 18.792 4.851 -30.281 1.00 68.56 84 GLY A CA 1
ATOM 666 C C . GLY A 1 84 ? 17.274 4.908 -30.482 1.00 68.56 84 GLY A C 1
ATOM 667 O O . GLY A 1 84 ? 16.532 5.205 -29.550 1.00 68.56 84 GLY A O 1
ATOM 668 N N . LYS A 1 85 ? 16.776 4.508 -31.662 1.00 72.31 85 LYS A N 1
ATOM 669 C CA . LYS A 1 85 ? 15.327 4.409 -31.927 1.00 72.31 85 LYS A CA 1
ATOM 670 C C . LYS A 1 85 ? 14.645 3.373 -31.027 1.00 72.31 85 LYS A C 1
ATOM 672 O O . LYS A 1 85 ? 13.528 3.607 -30.564 1.00 72.31 85 LYS A O 1
ATOM 677 N N . LYS A 1 86 ? 15.290 2.232 -30.761 1.00 71.00 86 LYS A N 1
ATOM 678 C CA . LYS A 1 86 ? 14.778 1.218 -29.824 1.00 71.00 86 LYS A CA 1
ATOM 679 C C . LYS A 1 86 ? 14.799 1.714 -28.382 1.00 71.00 86 LYS A C 1
ATOM 681 O O . LYS A 1 86 ? 13.836 1.448 -27.673 1.00 71.00 86 LYS A O 1
ATOM 686 N N . ASP A 1 87 ? 15.814 2.464 -27.972 1.00 65.69 87 ASP A N 1
ATOM 687 C CA . ASP A 1 87 ? 15.908 3.073 -26.645 1.00 65.69 87 ASP A CA 1
ATOM 688 C C . ASP A 1 87 ? 14.840 4.152 -26.448 1.00 65.69 87 ASP A C 1
ATOM 690 O O . ASP A 1 87 ? 14.195 4.176 -25.402 1.00 65.69 87 ASP A O 1
ATOM 694 N N . ASP A 1 88 ? 14.542 4.957 -27.471 1.00 63.91 88 ASP A N 1
ATOM 695 C CA . ASP A 1 88 ? 13.436 5.922 -27.459 1.00 63.91 88 ASP A CA 1
ATOM 696 C C . ASP A 1 88 ? 12.066 5.239 -27.387 1.00 63.91 88 ASP A C 1
ATOM 698 O O . ASP A 1 88 ? 11.168 5.695 -26.673 1.00 63.91 88 ASP A O 1
ATOM 702 N N . ILE A 1 89 ? 11.889 4.124 -28.102 1.00 72.81 89 ILE A N 1
ATOM 703 C CA . ILE A 1 89 ? 10.679 3.297 -28.022 1.00 72.81 89 ILE A CA 1
ATOM 704 C C . ILE A 1 89 ? 10.576 2.646 -26.641 1.00 72.81 89 ILE A C 1
ATOM 706 O O . ILE A 1 89 ? 9.506 2.685 -26.044 1.00 72.81 89 ILE A O 1
ATOM 710 N N . ILE A 1 90 ? 11.667 2.114 -26.085 1.00 70.56 90 ILE A N 1
ATOM 711 C CA . ILE A 1 90 ? 11.717 1.572 -24.721 1.00 70.56 90 ILE A CA 1
ATOM 712 C C . ILE A 1 90 ? 11.413 2.674 -23.708 1.00 70.56 90 ILE A C 1
ATOM 714 O O . ILE A 1 90 ? 10.665 2.430 -22.769 1.00 70.56 90 ILE A O 1
ATOM 718 N N . TYR A 1 91 ? 11.934 3.885 -23.885 1.00 62.59 91 TYR A N 1
ATOM 719 C CA . TYR A 1 91 ? 11.669 5.025 -23.016 1.00 62.59 91 TYR A CA 1
ATOM 720 C C . TYR A 1 91 ? 10.200 5.461 -23.094 1.00 62.59 91 TYR A C 1
ATOM 722 O O . TYR A 1 91 ? 9.560 5.637 -22.056 1.00 62.59 91 TYR A O 1
ATOM 730 N N . LYS A 1 92 ? 9.622 5.559 -24.299 1.00 67.69 92 LYS A N 1
ATOM 731 C CA . LYS A 1 92 ? 8.192 5.853 -24.508 1.00 67.69 92 LYS A CA 1
ATOM 732 C C . LYS A 1 92 ? 7.301 4.755 -23.937 1.00 67.69 92 LYS A C 1
ATOM 734 O O . LYS A 1 92 ? 6.393 5.069 -23.176 1.00 67.69 92 LYS A O 1
ATOM 739 N N . LEU A 1 93 ? 7.609 3.486 -24.203 1.00 64.31 93 LEU A N 1
ATOM 740 C CA . LEU A 1 93 ? 6.906 2.336 -23.637 1.00 64.31 93 LEU A CA 1
ATOM 741 C C . LEU A 1 93 ? 7.041 2.309 -22.118 1.00 64.31 93 LEU A C 1
ATOM 743 O O . LEU A 1 93 ? 6.040 2.115 -21.449 1.00 64.31 93 LEU A O 1
ATOM 747 N N . ARG A 1 94 ? 8.219 2.578 -21.541 1.00 57.25 94 ARG A N 1
ATOM 748 C CA . ARG A 1 94 ? 8.410 2.718 -20.086 1.00 57.25 94 ARG A CA 1
ATOM 749 C C . ARG A 1 94 ? 7.574 3.864 -19.537 1.00 57.25 94 ARG A C 1
ATOM 751 O O . ARG A 1 94 ? 6.939 3.684 -18.511 1.00 57.25 94 ARG A O 1
ATOM 758 N N . LYS A 1 95 ? 7.517 5.014 -20.207 1.00 54.22 95 LYS A N 1
ATOM 759 C CA . LYS A 1 95 ? 6.729 6.184 -19.788 1.00 54.22 95 LYS A CA 1
ATOM 760 C C . LYS A 1 95 ? 5.215 5.944 -19.885 1.00 54.22 95 LYS A C 1
ATOM 762 O O . LYS A 1 95 ? 4.473 6.360 -18.999 1.00 54.22 95 LYS A O 1
ATOM 767 N N . GLU A 1 96 ? 4.748 5.246 -20.916 1.00 53.91 96 GLU A N 1
ATOM 768 C CA . GLU A 1 96 ? 3.350 4.816 -21.060 1.00 53.91 96 GLU A CA 1
ATOM 769 C C . GLU A 1 96 ? 2.984 3.706 -20.070 1.00 53.91 96 GLU A C 1
ATOM 771 O O . GLU A 1 96 ? 1.911 3.739 -19.469 1.00 53.91 96 GLU A O 1
ATOM 776 N N . LEU A 1 97 ? 3.906 2.774 -19.825 1.00 50.03 97 LEU A N 1
ATOM 777 C CA . LEU A 1 97 ? 3.824 1.778 -18.764 1.00 50.03 97 LEU A CA 1
ATOM 778 C C . LEU A 1 97 ? 3.770 2.471 -17.399 1.00 50.03 97 LEU A C 1
ATOM 780 O O . LEU A 1 97 ? 2.929 2.111 -16.594 1.00 50.03 97 LEU A O 1
ATOM 784 N N . HIS A 1 98 ? 4.574 3.510 -17.157 1.00 44.00 98 HIS A N 1
ATOM 785 C CA . HIS A 1 98 ? 4.507 4.349 -15.959 1.00 44.00 98 HIS A CA 1
ATOM 786 C C . HIS A 1 98 ? 3.137 5.030 -15.839 1.00 44.00 98 HIS A C 1
ATOM 788 O O . HIS A 1 98 ? 2.554 5.003 -14.766 1.00 44.00 98 HIS A O 1
ATOM 794 N N . LYS A 1 99 ? 2.552 5.558 -16.922 1.00 42.75 99 LYS A N 1
ATOM 795 C CA . LYS A 1 99 ? 1.179 6.102 -16.883 1.00 42.75 99 LYS A CA 1
ATOM 796 C C . LYS A 1 99 ? 0.104 5.045 -16.582 1.00 42.75 99 LYS A C 1
ATOM 798 O O . LYS A 1 99 ? -0.914 5.401 -16.002 1.00 42.75 99 LYS A O 1
ATOM 803 N N . LYS A 1 100 ? 0.315 3.776 -16.956 1.00 39.09 100 LYS A N 1
ATOM 804 C CA . LYS A 1 100 ? -0.654 2.674 -16.776 1.00 39.09 100 LYS A CA 1
ATOM 805 C C . LYS A 1 100 ? -0.406 1.769 -15.549 1.00 39.09 100 LYS A C 1
ATOM 807 O O . LYS A 1 100 ? -1.321 1.064 -15.150 1.00 39.09 100 LYS A O 1
ATOM 812 N N . LYS A 1 101 ? 0.789 1.750 -14.934 1.00 39.28 101 LYS A N 1
ATOM 813 C CA . LYS A 1 101 ? 1.210 0.762 -13.902 1.00 39.28 101 LYS A CA 1
ATOM 814 C C . LYS A 1 101 ? 1.271 1.268 -12.456 1.00 39.28 101 LYS A C 1
ATOM 816 O O . LYS A 1 101 ? 1.817 0.573 -11.603 1.00 39.28 101 LYS A O 1
ATOM 821 N N . TYR A 1 102 ? 0.694 2.422 -12.133 1.00 38.62 102 TYR A N 1
ATOM 822 C CA . TYR A 1 102 ? 0.485 2.781 -10.720 1.00 38.62 102 TYR A CA 1
ATOM 823 C C . TYR A 1 102 ? -0.814 2.194 -10.130 1.00 38.62 102 TYR A C 1
ATOM 825 O O . TYR A 1 102 ? -1.079 2.380 -8.949 1.00 38.62 102 TYR A O 1
ATOM 833 N N . GLU A 1 103 ? -1.563 1.397 -10.906 1.00 33.72 103 GLU A N 1
ATOM 834 C CA . GLU A 1 103 ? -2.653 0.519 -10.437 1.00 33.72 103 GLU A CA 1
ATOM 835 C C . GLU A 1 103 ? -2.188 -0.929 -10.168 1.00 33.72 103 GLU A C 1
ATOM 837 O O . GLU A 1 103 ? -2.921 -1.889 -10.386 1.00 33.72 103 GLU A O 1
ATOM 842 N N . VAL A 1 104 ? -0.953 -1.134 -9.700 1.00 35.03 104 VAL A N 1
ATOM 843 C CA . VAL A 1 104 ? -0.508 -2.457 -9.223 1.00 35.03 104 VAL A CA 1
ATOM 844 C C . VAL A 1 104 ? -0.175 -2.336 -7.745 1.00 35.03 104 VAL A C 1
ATOM 846 O O . VAL A 1 104 ? 0.956 -2.065 -7.343 1.00 35.03 104 VAL A O 1
ATOM 849 N N . GLY A 1 105 ? -1.229 -2.456 -6.937 1.00 35.50 105 GLY A N 1
ATOM 850 C CA . GLY A 1 105 ? -1.189 -2.251 -5.500 1.00 35.50 105 GLY A CA 1
ATOM 851 C C . GLY A 1 105 ? -0.265 -3.243 -4.809 1.00 35.50 105 GLY A C 1
ATOM 852 O O . GLY A 1 105 ? -0.535 -4.437 -4.837 1.00 35.50 105 GLY A O 1
ATOM 853 N N . ASN A 1 106 ? 0.785 -2.730 -4.164 1.00 45.41 106 ASN A N 1
ATOM 854 C CA . ASN A 1 106 ? 1.691 -3.484 -3.293 1.00 45.41 106 ASN A CA 1
ATOM 855 C C . ASN A 1 106 ? 1.041 -3.783 -1.937 1.00 45.41 106 ASN A C 1
ATOM 857 O O . ASN A 1 106 ? 0.304 -2.971 -1.401 1.00 45.41 106 ASN A O 1
ATOM 861 N N . ILE A 1 107 ? 1.339 -4.938 -1.367 1.00 49.78 107 ILE A N 1
ATOM 862 C CA . ILE A 1 107 ? 0.333 -5.779 -0.719 1.00 49.78 107 ILE A CA 1
ATOM 863 C C . ILE A 1 107 ? 0.692 -6.028 0.747 1.00 49.78 107 ILE A C 1
ATOM 865 O O . ILE A 1 107 ? 1.797 -6.488 1.021 1.00 49.78 107 ILE A O 1
ATOM 869 N N . ILE A 1 108 ? -0.248 -5.788 1.668 1.00 49.91 108 ILE A N 1
ATOM 870 C CA . ILE A 1 108 ? -0.154 -6.230 3.070 1.00 49.91 108 ILE A CA 1
ATOM 871 C C . ILE A 1 108 ? -1.057 -7.464 3.281 1.00 49.91 108 ILE A C 1
ATOM 873 O O . ILE A 1 108 ? -2.285 -7.314 3.200 1.00 49.91 108 ILE A O 1
ATOM 877 N N . PRO A 1 109 ? -0.497 -8.665 3.544 1.00 52.38 109 PRO A N 1
ATOM 878 C CA . PRO A 1 109 ? -1.265 -9.891 3.757 1.00 52.38 109 PRO A CA 1
ATOM 879 C C . PRO A 1 109 ? -2.024 -9.878 5.088 1.00 52.38 109 PRO A C 1
ATOM 881 O O . PRO A 1 109 ? -1.641 -9.200 6.043 1.00 52.38 109 PRO A O 1
ATOM 884 N N . HIS A 1 110 ? -3.099 -10.661 5.160 1.00 59.94 110 HIS A N 1
ATOM 885 C CA . HIS A 1 110 ? -4.029 -10.686 6.283 1.00 59.94 110 HIS A CA 1
ATOM 886 C C . HIS A 1 110 ? -3.474 -11.453 7.509 1.00 59.94 110 HIS A C 1
ATOM 888 O O . HIS A 1 110 ? -3.414 -12.684 7.496 1.00 59.94 110 HIS A O 1
ATOM 894 N N . PRO A 1 111 ? -3.135 -10.801 8.638 1.00 60.25 111 PRO A N 1
ATOM 895 C CA . PRO A 1 111 ? -2.678 -11.514 9.829 1.00 60.25 111 PRO A CA 1
ATOM 896 C C . PRO A 1 111 ? -3.874 -12.145 10.566 1.00 60.25 111 PRO A C 1
ATOM 898 O O . PRO A 1 111 ? -4.652 -11.445 11.203 1.00 60.25 111 PRO A O 1
ATOM 901 N N . CYS A 1 112 ? -4.023 -13.473 10.526 1.00 59.59 112 CYS A N 1
ATOM 902 C CA . CYS A 1 112 ? -5.076 -14.223 11.239 1.00 59.59 112 CYS A CA 1
ATOM 903 C C . CYS A 1 112 ? -4.521 -15.067 12.408 1.00 59.59 112 CYS A C 1
ATOM 905 O O . CYS A 1 112 ? -4.786 -16.262 12.520 1.00 59.59 112 CYS A O 1
ATOM 907 N N . LYS A 1 113 ? -3.720 -14.476 13.305 1.00 62.69 113 LYS A N 1
ATOM 908 C CA . LYS A 1 113 ? -3.011 -15.232 14.364 1.00 62.69 113 LYS A CA 1
ATOM 909 C C . LYS A 1 113 ? -3.833 -15.384 15.648 1.00 62.69 113 LYS A C 1
ATOM 911 O O . LYS A 1 113 ? -4.172 -14.391 16.276 1.00 62.69 113 LYS A O 1
ATOM 916 N N . LYS A 1 114 ? -4.109 -16.598 16.139 1.00 64.06 114 LYS A N 1
ATOM 917 C CA . LYS A 1 114 ? -4.649 -16.769 17.511 1.00 64.06 114 LYS A CA 1
ATOM 918 C C . LYS A 1 114 ? -3.717 -16.080 18.518 1.00 64.06 114 LYS A C 1
ATOM 920 O O . LYS A 1 114 ? -2.505 -16.263 18.453 1.00 64.06 114 LYS A O 1
ATOM 925 N N . VAL A 1 115 ? -4.267 -15.265 19.420 1.00 66.00 115 VAL A N 1
ATOM 926 C CA . VAL A 1 115 ? -3.457 -14.459 20.351 1.00 66.00 115 VAL A CA 1
ATOM 927 C C . VAL A 1 115 ? -3.861 -14.633 21.804 1.00 66.00 115 VAL A C 1
ATOM 929 O O . VAL A 1 115 ? -5.020 -14.873 22.136 1.00 66.00 115 VAL A O 1
ATOM 932 N N . ASN A 1 116 ? -2.864 -14.489 22.677 1.00 60.72 116 ASN A N 1
ATOM 933 C CA . ASN A 1 116 ? -3.051 -14.475 24.118 1.00 60.72 116 ASN A CA 1
ATOM 934 C C . ASN A 1 116 ? -3.661 -13.130 24.557 1.00 60.72 116 ASN A C 1
ATOM 936 O O . ASN A 1 116 ? -3.144 -12.067 24.205 1.00 60.72 116 ASN A O 1
ATOM 940 N N . LYS A 1 117 ? -4.745 -13.182 25.342 1.00 6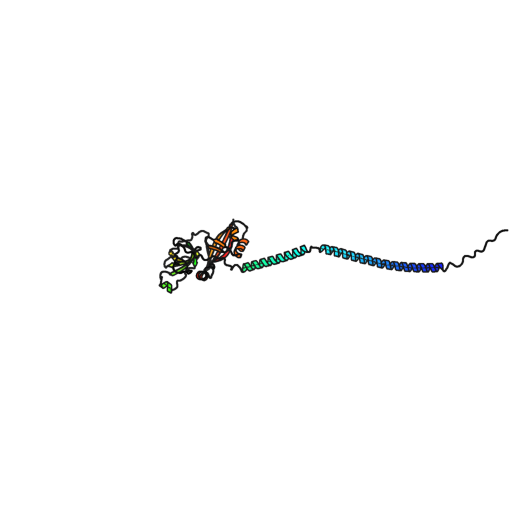3.97 117 LYS A N 1
ATOM 941 C CA . LYS A 1 117 ? -5.557 -12.022 25.764 1.00 63.97 117 LYS A CA 1
ATOM 942 C C . LYS A 1 117 ? -4.792 -11.007 26.630 1.00 63.97 117 LYS A C 1
ATOM 944 O O . LYS A 1 117 ? -5.277 -9.904 26.861 1.00 63.97 117 LYS A O 1
ATOM 949 N N . THR A 1 118 ? -3.608 -11.369 27.123 1.00 60.44 118 THR A N 1
ATOM 950 C CA . THR A 1 118 ? -2.790 -10.536 28.018 1.00 60.44 118 THR A CA 1
ATOM 951 C C . THR A 1 118 ? -1.939 -9.492 27.294 1.00 60.44 118 THR A C 1
ATOM 953 O O . THR A 1 118 ? -1.466 -8.548 27.931 1.00 60.44 118 THR A O 1
ATOM 956 N N . ARG A 1 119 ? -1.747 -9.619 25.974 1.00 74.06 119 ARG A N 1
ATOM 957 C CA . ARG A 1 119 ? -0.905 -8.703 25.193 1.00 74.06 119 ARG A CA 1
ATOM 958 C C . ARG A 1 119 ? -1.681 -7.476 24.724 1.00 74.06 119 ARG A C 1
ATOM 960 O O . ARG A 1 119 ? -2.862 -7.558 24.387 1.00 74.06 119 ARG A O 1
ATOM 967 N N . PHE A 1 120 ? -0.989 -6.342 24.688 1.00 78.12 120 PHE A N 1
ATOM 968 C CA . PHE A 1 120 ? -1.484 -5.140 24.034 1.00 78.12 120 PHE A CA 1
ATOM 969 C C . PHE A 1 120 ? -1.030 -5.078 22.574 1.00 78.12 120 PHE A C 1
ATOM 971 O O . PHE A 1 120 ? 0.019 -5.613 22.205 1.00 78.12 120 PHE A O 1
ATOM 978 N N . PHE A 1 121 ? -1.830 -4.399 21.762 1.00 81.06 121 PHE A N 1
ATOM 979 C CA . PHE A 1 121 ? -1.644 -4.232 20.332 1.00 81.06 121 PHE A CA 1
ATOM 980 C C . PHE A 1 121 ? -1.889 -2.782 19.937 1.00 81.06 121 PHE A C 1
ATOM 982 O O . PHE A 1 121 ? -2.670 -2.078 20.577 1.00 81.06 121 PHE A O 1
ATOM 989 N N . ASP A 1 122 ? -1.242 -2.376 18.849 1.00 82.88 122 ASP A N 1
ATOM 990 C CA . ASP A 1 122 ? -1.457 -1.081 18.220 1.00 82.88 122 ASP A CA 1
ATOM 991 C C . ASP A 1 122 ? -2.266 -1.264 16.938 1.00 82.88 122 ASP A C 1
ATOM 993 O O . ASP A 1 122 ? -2.033 -2.207 16.175 1.00 82.88 122 ASP A O 1
ATOM 997 N N . GLY A 1 123 ? -3.192 -0.351 16.676 1.00 83.69 123 GLY A N 1
ATOM 998 C CA . GLY A 1 123 ? -3.954 -0.342 15.433 1.00 83.69 123 GLY A CA 1
ATOM 999 C C . GLY A 1 123 ? -4.545 1.022 15.127 1.00 83.69 123 GLY A C 1
ATOM 1000 O O . GLY A 1 123 ? -4.696 1.847 16.020 1.00 83.69 123 GLY A O 1
ATOM 1001 N N . VAL A 1 124 ? -4.871 1.254 13.865 1.00 86.94 124 VAL A N 1
ATOM 1002 C CA . VAL A 1 124 ? -5.386 2.521 13.339 1.00 86.94 124 VAL A CA 1
ATOM 1003 C C . VAL A 1 124 ? -6.856 2.388 12.985 1.00 86.94 124 VAL A C 1
ATOM 1005 O O . VAL A 1 124 ? -7.253 1.389 12.394 1.00 86.94 124 VAL A O 1
ATOM 1008 N N . VAL A 1 125 ? -7.676 3.380 13.333 1.00 87.44 125 VAL A N 1
ATOM 1009 C CA . VAL A 1 125 ? -9.078 3.416 12.894 1.00 87.44 125 VAL A CA 1
ATOM 1010 C C . VAL A 1 125 ? -9.120 3.717 11.403 1.00 87.44 125 VAL A C 1
ATOM 1012 O O . VAL A 1 125 ? -8.733 4.802 10.975 1.00 87.44 125 VAL A O 1
ATOM 1015 N N . ILE A 1 126 ? -9.617 2.762 10.624 1.00 87.12 126 ILE A N 1
ATOM 1016 C CA . ILE A 1 126 ? -9.763 2.872 9.168 1.00 87.12 126 ILE A CA 1
ATOM 1017 C C . ILE A 1 126 ? -11.196 3.207 8.745 1.00 87.12 126 ILE A C 1
ATOM 1019 O O . ILE A 1 126 ? -11.410 3.635 7.615 1.00 87.12 126 ILE A O 1
ATOM 1023 N N . ARG A 1 127 ? -12.177 3.028 9.643 1.00 87.06 127 ARG A N 1
ATOM 1024 C CA . ARG A 1 127 ? -13.572 3.424 9.425 1.00 87.06 127 ARG A CA 1
ATOM 1025 C C . ARG A 1 127 ? -14.289 3.705 10.738 1.00 87.06 127 ARG A C 1
ATOM 1027 O O . ARG A 1 127 ? -14.069 3.009 11.729 1.00 87.06 127 ARG A O 1
ATOM 1034 N N . GLU A 1 128 ? -15.181 4.685 10.720 1.00 86.94 128 GLU A N 1
ATOM 1035 C CA . GLU A 1 128 ? -15.954 5.113 11.884 1.00 86.94 128 GLU A CA 1
ATOM 1036 C C . GLU A 1 128 ? -17.457 4.902 11.723 1.00 86.94 128 GLU A C 1
ATOM 1038 O O . GLU A 1 128 ? -17.971 4.849 10.607 1.00 86.94 128 GLU A O 1
ATOM 1043 N N . ASN A 1 129 ? -18.147 4.864 12.866 1.00 80.31 129 ASN A N 1
ATOM 1044 C CA . ASN A 1 129 ? -19.594 5.001 13.015 1.00 80.31 129 ASN A CA 1
ATOM 1045 C C . ASN A 1 129 ? -20.405 4.027 12.150 1.00 80.31 129 ASN A C 1
ATOM 1047 O O . ASN A 1 129 ? -21.474 4.368 11.649 1.00 80.31 129 ASN A O 1
ATOM 1051 N N . ILE A 1 130 ? -19.918 2.795 11.999 1.00 81.69 130 ILE A N 1
ATOM 1052 C CA . ILE A 1 130 ? -20.659 1.747 11.307 1.00 81.69 130 ILE A CA 1
ATOM 1053 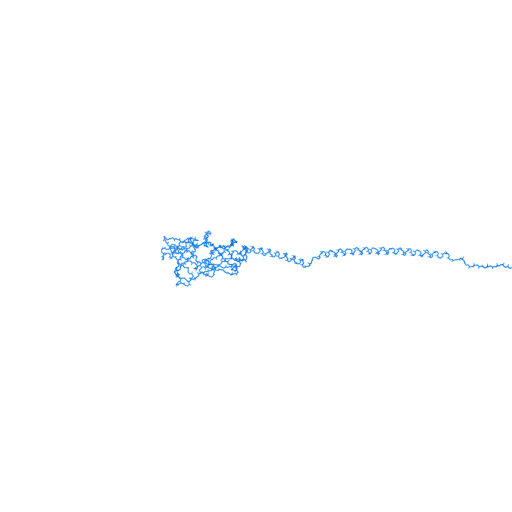C C . ILE A 1 130 ? -21.840 1.361 12.197 1.00 81.69 130 ILE A C 1
ATOM 1055 O O . ILE A 1 130 ? -21.670 0.945 13.350 1.00 81.69 130 ILE A O 1
ATOM 1059 N N . THR A 1 131 ? -23.046 1.551 11.676 1.00 72.00 131 THR A N 1
ATOM 1060 C CA . THR A 1 131 ? -24.288 1.295 12.396 1.00 72.00 131 THR A CA 1
ATOM 1061 C C . THR A 1 131 ? -24.520 -0.202 12.576 1.00 72.00 131 THR A C 1
ATOM 1063 O O . THR A 1 131 ? -24.184 -1.035 11.732 1.00 72.00 131 THR A O 1
ATOM 1066 N N . TYR A 1 132 ? -25.076 -0.555 13.732 1.00 65.12 132 TYR A N 1
ATOM 1067 C CA . TYR A 1 132 ? -25.577 -1.901 13.988 1.00 65.12 132 TYR A CA 1
ATOM 1068 C C . TYR A 1 132 ? -26.888 -2.105 13.221 1.00 65.12 132 TYR A C 1
ATOM 1070 O O . TYR A 1 132 ? -27.699 -1.182 13.160 1.00 65.12 132 TYR A O 1
ATOM 1078 N N . SER A 1 133 ? -27.113 -3.301 12.672 1.00 66.06 133 SER A N 1
ATOM 1079 C CA . SER A 1 133 ? -28.427 -3.649 12.123 1.00 66.06 133 SER A CA 1
ATOM 1080 C C . SER A 1 133 ? -29.484 -3.606 13.233 1.00 66.06 133 SER A C 1
ATOM 1082 O O . SER A 1 133 ? -29.202 -4.018 14.363 1.00 66.06 133 SER A O 1
ATOM 1084 N N . GLU A 1 134 ? -30.692 -3.133 12.918 1.00 57.34 134 GLU A N 1
ATOM 1085 C CA . GLU A 1 134 ? -31.781 -2.947 13.895 1.00 57.34 134 GLU A CA 1
ATOM 1086 C C . GLU A 1 134 ? -32.099 -4.238 14.673 1.00 57.34 134 GLU A C 1
ATOM 1088 O O . GLU A 1 134 ? -32.133 -4.237 15.903 1.00 57.34 134 GLU A O 1
ATOM 1093 N N . GLU A 1 135 ? -32.147 -5.389 13.992 1.00 57.66 135 GLU A N 1
ATOM 1094 C CA . GLU A 1 135 ? -32.341 -6.711 14.617 1.00 57.66 135 GLU A CA 1
ATOM 1095 C C . GLU A 1 135 ? -31.318 -7.041 15.715 1.00 57.66 135 GLU A C 1
ATOM 1097 O O . GLU A 1 135 ? -31.608 -7.755 16.678 1.00 57.66 135 GLU A O 1
ATOM 1102 N N . ARG A 1 136 ? -30.086 -6.537 15.579 1.00 57.81 136 ARG A N 1
ATOM 1103 C CA . ARG A 1 136 ? -29.018 -6.781 16.548 1.00 57.81 136 ARG A CA 1
ATOM 1104 C C . ARG A 1 136 ? -28.976 -5.720 17.649 1.00 57.81 136 ARG A C 1
ATOM 1106 O O . ARG A 1 136 ? -28.469 -6.035 18.726 1.00 57.81 136 ARG A O 1
ATOM 1113 N N . LYS A 1 137 ? -29.514 -4.511 17.421 1.00 58.78 137 LYS A N 1
ATOM 1114 C CA . LYS A 1 137 ? -29.662 -3.475 18.463 1.00 58.78 137 LYS A CA 1
ATOM 1115 C C . LYS A 1 137 ? -30.605 -3.933 19.571 1.00 58.78 137 LYS A C 1
ATOM 1117 O O . LYS A 1 137 ? -30.282 -3.753 20.740 1.00 58.78 137 LYS A O 1
ATOM 1122 N N . HIS A 1 138 ? -31.695 -4.626 19.227 1.00 58.91 138 HIS A N 1
ATOM 1123 C CA . HIS A 1 138 ? -32.632 -5.180 20.215 1.00 58.91 138 HIS A CA 1
ATOM 1124 C C . HIS A 1 138 ? -31.976 -6.144 21.219 1.00 58.91 138 HIS A C 1
ATOM 1126 O O . HIS A 1 138 ? -32.440 -6.262 22.348 1.00 58.91 138 HIS A O 1
ATOM 1132 N N . ARG A 1 139 ? -30.873 -6.810 20.842 1.00 59.00 139 ARG A N 1
ATOM 1133 C CA . ARG A 1 139 ? -30.135 -7.730 21.727 1.00 59.00 139 ARG A CA 1
ATOM 1134 C C . ARG A 1 139 ? -29.082 -7.044 22.602 1.00 59.00 139 ARG A C 1
ATOM 1136 O O . ARG A 1 139 ? -28.588 -7.669 23.531 1.00 59.00 139 ARG A O 1
ATOM 1143 N N . ASN A 1 140 ? -28.694 -5.808 22.288 1.00 64.69 140 ASN A N 1
ATOM 1144 C CA . ASN A 1 140 ? -27.696 -5.038 23.031 1.00 64.69 140 ASN A CA 1
ATOM 1145 C C . ASN A 1 140 ? -27.964 -3.537 22.854 1.00 64.69 140 ASN A C 1
ATOM 1147 O O . ASN A 1 140 ? -27.316 -2.872 22.044 1.00 64.69 140 ASN A O 1
ATOM 1151 N N . SER A 1 141 ? -28.896 -3.005 23.646 1.00 63.66 141 SER A N 1
ATOM 1152 C CA . SER A 1 141 ? -29.347 -1.606 23.582 1.00 63.66 141 SER A CA 1
ATOM 1153 C C . SER A 1 141 ? -28.265 -0.572 23.907 1.00 63.66 141 SER A C 1
ATOM 1155 O O . SER A 1 141 ? -28.426 0.592 23.577 1.00 63.66 141 SER A O 1
ATOM 1157 N N . SER A 1 142 ? -27.153 -0.983 24.524 1.00 73.62 142 SER A N 1
ATOM 1158 C CA . SER A 1 142 ? -26.057 -0.086 24.919 1.00 73.62 142 SER A CA 1
ATOM 1159 C C . SER A 1 142 ? -25.023 0.188 23.819 1.00 73.62 142 SER A C 1
ATOM 1161 O O . SER A 1 142 ? -24.118 0.996 24.029 1.00 73.62 142 SER A O 1
ATOM 1163 N N . ILE A 1 143 ? -25.098 -0.501 22.672 1.00 74.94 143 ILE A N 1
ATOM 1164 C CA . ILE A 1 143 ? -24.161 -0.339 21.551 1.00 74.94 143 ILE A CA 1
ATOM 1165 C C . ILE A 1 143 ? -24.776 0.598 20.506 1.00 74.94 143 ILE A C 1
ATOM 1167 O O . ILE A 1 143 ? -25.673 0.191 19.770 1.00 74.94 143 ILE A O 1
ATOM 1171 N N . SER A 1 144 ? -24.237 1.810 20.346 1.00 75.31 144 SER A N 1
ATOM 1172 C CA . SER A 1 144 ? -24.693 2.720 19.283 1.00 75.31 144 SER A CA 1
ATOM 1173 C C . SER A 1 144 ? -24.063 2.450 17.924 1.00 75.31 144 SER A C 1
ATOM 1175 O O . SER A 1 144 ? -24.699 2.654 16.892 1.00 75.31 144 SER A O 1
ATOM 1177 N N . SER A 1 145 ? -22.794 2.044 17.881 1.00 81.19 145 SER A N 1
ATOM 1178 C CA . SER A 1 145 ? -22.062 1.845 16.621 1.00 81.19 145 SER A CA 1
ATOM 1179 C C . SER A 1 145 ? -20.804 1.011 16.832 1.00 81.19 145 SER A C 1
ATOM 1181 O O . SER A 1 145 ? -20.450 0.653 17.956 1.00 81.19 145 SER A O 1
ATOM 1183 N N . PHE A 1 146 ? -20.086 0.716 15.755 1.00 83.44 146 PHE A N 1
ATOM 1184 C CA . PHE A 1 146 ? -18.713 0.247 15.848 1.00 83.44 146 PHE A CA 1
ATOM 1185 C C . PHE A 1 146 ? -17.804 0.950 14.848 1.00 83.44 146 PHE A C 1
ATOM 1187 O O . PHE A 1 146 ? -18.219 1.371 13.771 1.00 83.44 146 PHE A O 1
ATOM 1194 N N . ASN A 1 147 ? -16.533 1.023 15.207 1.00 86.44 147 ASN A N 1
ATOM 1195 C CA . ASN A 1 147 ? -15.459 1.442 14.327 1.00 86.44 147 ASN A CA 1
ATOM 1196 C C . ASN A 1 147 ? -14.674 0.212 13.875 1.00 86.44 147 ASN A C 1
ATOM 1198 O O . ASN A 1 147 ? -14.663 -0.828 14.544 1.00 86.44 147 ASN A O 1
ATOM 1202 N N . LEU A 1 148 ? -13.999 0.336 12.739 1.00 86.25 148 LEU A N 1
ATOM 1203 C CA . LEU A 1 148 ? -13.103 -0.686 12.226 1.00 86.25 148 LEU A CA 1
ATOM 1204 C C . LEU A 1 148 ? -11.668 -0.194 12.354 1.00 86.25 148 LEU A C 1
ATOM 1206 O O . LEU A 1 148 ? -11.331 0.893 11.884 1.00 86.25 148 LEU A O 1
ATOM 1210 N N . LEU A 1 149 ? -10.837 -0.991 13.013 1.00 86.62 149 LEU A N 1
ATOM 1211 C CA . LEU A 1 149 ? -9.418 -0.740 13.188 1.00 86.62 149 LEU A CA 1
ATOM 1212 C C . LEU A 1 149 ? -8.626 -1.769 12.392 1.00 86.62 149 LEU A C 1
ATOM 1214 O O . LEU A 1 149 ? -8.980 -2.945 12.380 1.00 86.62 149 LEU A O 1
ATOM 1218 N N . PHE A 1 150 ? -7.525 -1.345 11.787 1.00 85.00 150 PHE A N 1
ATOM 1219 C CA . PHE A 1 150 ? -6.507 -2.250 11.280 1.00 85.00 150 PHE A CA 1
ATOM 1220 C C . PHE A 1 150 ? -5.360 -2.350 12.281 1.00 85.00 150 PHE A C 1
ATOM 1222 O O . PHE A 1 150 ? -4.784 -1.343 12.691 1.00 85.00 150 PHE A O 1
ATOM 1229 N N . CYS A 1 151 ? -5.022 -3.574 12.668 1.00 82.81 151 CYS A N 1
ATOM 1230 C CA . CYS A 1 151 ? -3.855 -3.893 13.467 1.00 82.81 151 CYS A CA 1
ATOM 1231 C C . CYS A 1 151 ? -2.874 -4.711 12.619 1.00 82.81 151 CYS A C 1
ATOM 1233 O O . CYS A 1 151 ? -3.221 -5.811 12.191 1.00 82.81 151 CYS A O 1
ATOM 1235 N N . PRO A 1 152 ? -1.621 -4.271 12.465 1.00 78.00 152 PRO A N 1
ATOM 1236 C CA . PRO A 1 152 ? -0.620 -4.988 11.670 1.00 78.00 152 PRO A CA 1
ATOM 1237 C C . PRO A 1 152 ? -0.369 -6.429 12.128 1.00 78.00 152 PRO A C 1
ATOM 1239 O O . PRO A 1 152 ? -0.017 -7.290 11.333 1.00 78.00 152 PRO A O 1
ATOM 1242 N N . LYS A 1 153 ? -0.568 -6.714 13.422 1.00 77.44 153 LYS A N 1
ATOM 1243 C CA . LYS A 1 153 ? -0.375 -8.055 13.997 1.00 77.44 153 LYS A CA 1
ATOM 1244 C C . LYS A 1 153 ? -1.627 -8.932 13.963 1.00 77.44 153 LYS A C 1
ATOM 1246 O O . LYS A 1 153 ? -1.495 -10.147 14.098 1.00 77.44 153 LYS A O 1
ATOM 1251 N N . LEU A 1 154 ? -2.816 -8.337 13.849 1.00 76.12 154 LEU A N 1
ATOM 1252 C CA . LEU A 1 154 ? -4.103 -9.020 14.052 1.00 76.12 154 LEU A CA 1
ATOM 1253 C C . LEU A 1 154 ? -5.093 -8.873 12.883 1.00 76.12 154 LEU A C 1
ATOM 1255 O O . LEU A 1 154 ? -6.152 -9.487 12.919 1.00 76.12 154 LEU A O 1
ATOM 1259 N N . GLY A 1 155 ? -4.806 -8.046 11.880 1.00 78.50 155 GLY A N 1
ATOM 1260 C CA . GLY A 1 155 ? -5.756 -7.719 10.818 1.00 78.50 155 GLY A CA 1
ATOM 1261 C C . GLY A 1 155 ? -6.852 -6.764 11.290 1.00 78.50 155 GLY A C 1
ATOM 1262 O O . GLY A 1 155 ? -6.580 -5.830 12.049 1.00 78.50 155 GLY A O 1
ATOM 1263 N N . LEU A 1 156 ? -8.089 -6.960 10.819 1.00 80.75 156 LEU A N 1
ATOM 1264 C CA . LEU A 1 156 ? -9.202 -6.078 11.179 1.00 80.75 156 LEU A CA 1
ATOM 1265 C C . LEU A 1 156 ? -9.799 -6.404 12.548 1.00 80.75 156 LEU A C 1
ATOM 1267 O O . LEU A 1 156 ? -9.989 -7.556 12.946 1.00 80.75 156 LEU A O 1
ATOM 1271 N N . ILE A 1 157 ? -10.136 -5.332 13.254 1.00 81.62 157 ILE A N 1
ATOM 1272 C CA . ILE A 1 157 ? -10.642 -5.338 14.617 1.00 81.62 157 ILE A CA 1
ATOM 1273 C C . ILE A 1 157 ? -11.864 -4.437 14.673 1.00 81.62 157 ILE A C 1
ATOM 1275 O O . ILE A 1 157 ? -11.843 -3.293 14.228 1.00 81.62 157 ILE A O 1
ATOM 1279 N N . ARG A 1 158 ? -12.937 -4.941 15.266 1.00 83.12 158 ARG A N 1
ATOM 1280 C CA . ARG A 1 158 ? -14.150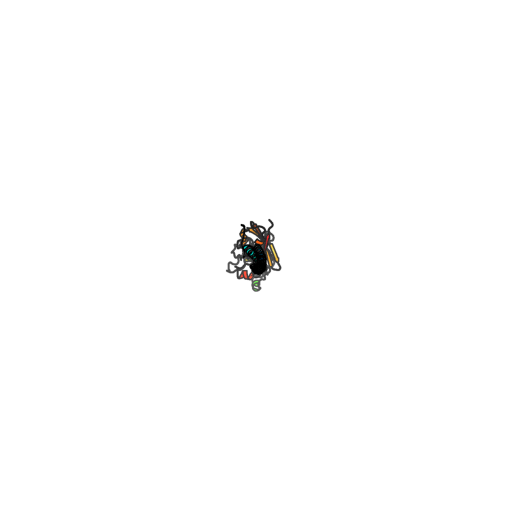 -4.189 15.548 1.00 83.12 158 ARG A CA 1
ATOM 1281 C C . ARG A 1 158 ? -14.039 -3.535 16.924 1.00 83.12 158 ARG A C 1
ATOM 1283 O O . ARG A 1 158 ? -13.984 -4.236 17.933 1.00 83.12 158 ARG A O 1
ATOM 1290 N N . ALA A 1 159 ? -14.054 -2.207 16.973 1.00 84.25 159 ALA A N 1
ATOM 1291 C CA . ALA A 1 159 ? -14.186 -1.450 18.215 1.00 84.25 159 ALA A CA 1
ATOM 1292 C C . ALA A 1 159 ? -15.645 -1.066 18.441 1.00 84.25 159 ALA A C 1
ATOM 1294 O O . ALA A 1 159 ? -16.222 -0.319 17.660 1.00 84.25 159 ALA A O 1
ATOM 1295 N N . ILE A 1 160 ? -16.242 -1.594 19.500 1.00 82.19 160 ILE A N 1
ATOM 1296 C CA . ILE A 1 160 ? -17.633 -1.354 19.867 1.00 82.19 160 ILE A CA 1
ATOM 1297 C C . ILE A 1 160 ? -17.724 0.002 20.563 1.00 82.19 160 ILE A C 1
ATOM 1299 O O . ILE A 1 160 ? -17.085 0.208 21.593 1.00 82.19 160 ILE A O 1
ATOM 1303 N N . ASN A 1 161 ? -18.541 0.902 20.025 1.00 79.00 161 ASN A N 1
ATOM 1304 C CA . ASN A 1 161 ? -18.875 2.166 20.663 1.00 79.00 161 ASN A CA 1
ATOM 1305 C C . ASN A 1 161 ? -20.161 1.978 21.472 1.00 79.00 161 ASN A C 1
ATOM 1307 O O . ASN A 1 161 ? -21.210 1.651 20.913 1.00 79.00 161 ASN A O 1
ATOM 1311 N N . LYS A 1 162 ? -20.067 2.199 22.781 1.00 78.06 162 LYS A N 1
ATOM 1312 C CA . LYS A 1 162 ? -21.225 2.260 23.674 1.00 78.06 162 LYS A CA 1
ATOM 1313 C C . LYS A 1 162 ? -21.646 3.702 23.915 1.00 78.06 162 LYS A C 1
ATOM 1315 O O . LYS A 1 162 ? -20.822 4.613 23.796 1.00 78.06 162 LYS A O 1
ATOM 1320 N N . ASP A 1 163 ? -22.904 3.899 24.275 1.00 72.69 163 ASP A N 1
ATOM 1321 C CA . ASP A 1 163 ? -23.422 5.228 24.598 1.00 72.69 163 ASP A CA 1
ATOM 1322 C C . ASP A 1 163 ? -22.719 5.824 25.822 1.00 72.69 163 ASP A C 1
ATOM 1324 O O . ASP A 1 163 ? -22.374 5.118 26.767 1.00 72.69 163 ASP A O 1
ATOM 1328 N N . GLY A 1 164 ? -22.416 7.123 25.759 1.00 68.94 164 GLY A N 1
ATOM 1329 C CA . GLY A 1 164 ? -21.664 7.840 26.798 1.00 68.94 164 GLY A CA 1
ATOM 1330 C C . GLY A 1 164 ? -20.143 7.614 26.798 1.00 68.94 164 GLY A C 1
ATOM 1331 O O . GLY A 1 164 ? -19.420 8.373 27.442 1.00 68.94 164 GLY A O 1
ATOM 1332 N N . ASN A 1 165 ? -19.619 6.641 26.042 1.00 72.06 165 ASN A N 1
ATOM 1333 C CA . ASN A 1 165 ? -18.180 6.370 25.987 1.00 72.06 165 ASN A CA 1
ATOM 1334 C C . ASN A 1 165 ? -17.452 7.201 24.921 1.00 72.06 165 ASN A C 1
ATOM 1336 O O . ASN A 1 165 ? -17.992 7.560 23.872 1.00 72.06 165 ASN A O 1
ATOM 1340 N N . LYS A 1 166 ? -16.158 7.454 25.161 1.00 70.50 166 LYS A N 1
ATOM 1341 C CA . LYS A 1 166 ? -15.274 8.068 24.161 1.00 70.50 166 LYS A CA 1
ATOM 1342 C C . LYS A 1 166 ? -15.131 7.138 22.959 1.00 70.50 166 LYS A C 1
ATOM 1344 O O . LYS A 1 166 ? -14.593 6.039 23.074 1.00 70.50 166 LYS A O 1
ATOM 1349 N N . LYS A 1 167 ? -15.582 7.613 21.800 1.00 77.62 167 LYS A N 1
ATOM 1350 C CA . LYS A 1 167 ? -15.442 6.916 20.519 1.00 77.62 167 LYS A CA 1
ATOM 1351 C C . LYS A 1 167 ? -14.008 7.037 20.006 1.00 77.62 167 LYS A C 1
ATOM 1353 O O . LYS A 1 167 ? -13.359 8.075 20.185 1.00 77.62 167 LYS A O 1
ATOM 1358 N N . THR A 1 168 ? -13.510 5.980 19.370 1.00 80.31 168 THR A N 1
ATOM 1359 C CA . THR A 1 168 ? -12.241 6.056 18.639 1.00 80.31 168 THR A CA 1
ATOM 1360 C C . THR A 1 168 ? -12.411 6.925 17.390 1.00 80.31 168 THR A C 1
ATOM 1362 O O . THR A 1 168 ? -13.523 7.043 16.881 1.00 80.31 168 THR A O 1
ATOM 1365 N N . LYS A 1 169 ? -11.335 7.580 16.938 1.00 84.94 169 LYS A N 1
ATOM 1366 C CA . LYS A 1 169 ? -11.368 8.563 15.848 1.00 84.94 169 LYS A CA 1
ATOM 1367 C C . LYS A 1 169 ? -10.662 8.079 14.579 1.00 84.94 169 LYS A C 1
ATOM 1369 O O . LYS A 1 169 ? -9.599 7.474 14.701 1.00 84.94 169 LYS A O 1
ATOM 1374 N N . LEU A 1 170 ? -11.188 8.393 13.392 1.00 87.69 170 LEU A N 1
ATOM 1375 C CA . LEU A 1 170 ? -10.646 8.023 12.080 1.00 87.69 170 LEU A CA 1
ATOM 1376 C C . LEU A 1 170 ? -9.198 8.480 11.959 1.00 87.69 170 LEU A C 1
ATOM 1378 O O . LEU A 1 170 ? -8.836 9.573 12.399 1.00 87.69 170 LEU A O 1
ATOM 1382 N N . GLY A 1 171 ? -8.355 7.618 11.395 1.00 84.69 171 GLY A N 1
ATOM 1383 C CA . GLY A 1 171 ? -6.927 7.869 11.242 1.00 84.69 171 GLY A CA 1
ATOM 1384 C C . GLY A 1 171 ? -6.156 7.891 12.562 1.00 84.69 171 GLY A C 1
ATOM 1385 O O . GLY A 1 171 ? -4.935 7.883 12.549 1.00 84.69 171 GLY A O 1
ATOM 1386 N N . LYS A 1 172 ? -6.797 7.868 13.736 1.00 86.25 172 LYS A N 1
ATOM 1387 C CA . LYS A 1 172 ? -6.046 7.790 14.988 1.00 86.25 172 LYS A CA 1
ATOM 1388 C C . LYS A 1 172 ? -5.623 6.346 15.241 1.00 86.25 172 LYS A C 1
ATOM 1390 O O . LYS A 1 172 ? -6.417 5.408 15.145 1.00 86.25 172 LYS A O 1
ATOM 1395 N N . TRP A 1 173 ? -4.348 6.187 15.578 1.00 84.81 173 TRP A N 1
ATOM 1396 C CA . TRP A 1 173 ? -3.825 4.962 16.177 1.00 84.81 173 TRP A CA 1
ATOM 1397 C C . TRP A 1 173 ? -4.437 4.761 17.557 1.00 84.81 173 TRP A C 1
ATOM 1399 O O . TRP A 1 173 ? -4.941 5.722 18.099 1.00 84.81 173 TRP A O 1
ATOM 1409 N N . TYR A 1 174 ? -4.433 3.560 18.122 1.00 82.38 174 TYR A N 1
ATOM 1410 C CA . TYR A 1 174 ? -4.893 3.239 19.475 1.00 82.38 174 TYR A CA 1
ATOM 1411 C C . TYR A 1 174 ? -4.085 2.068 20.019 1.00 82.38 174 TYR A C 1
ATOM 1413 O O . TYR A 1 174 ? -3.750 1.156 19.264 1.00 82.38 174 TYR A O 1
ATOM 1421 N N . HIS A 1 175 ? -3.823 2.081 21.328 1.00 84.31 175 HIS A N 1
ATOM 1422 C CA . HIS A 1 175 ? -3.210 0.964 22.043 1.00 84.31 175 HIS A CA 1
ATOM 1423 C C . HIS A 1 175 ? -4.284 0.226 22.847 1.00 84.31 175 HIS A C 1
ATOM 1425 O O . HIS A 1 175 ? -4.975 0.838 23.666 1.00 84.31 175 HIS A O 1
ATOM 1431 N N . PHE A 1 176 ? -4.472 -1.071 22.611 1.00 81.00 176 PHE A N 1
ATOM 1432 C CA . PHE A 1 176 ? -5.613 -1.811 23.162 1.00 81.00 176 PHE A CA 1
ATOM 1433 C C . PHE A 1 176 ? -5.309 -3.287 23.418 1.00 81.00 176 PHE A C 1
ATOM 1435 O O . PHE A 1 176 ? -4.337 -3.847 22.917 1.00 81.00 176 PHE A O 1
ATOM 1442 N N . ARG A 1 177 ? -6.181 -3.935 24.195 1.00 80.19 177 ARG A N 1
ATOM 1443 C CA . ARG A 1 177 ? -6.232 -5.397 24.332 1.00 80.19 177 ARG A CA 1
ATOM 1444 C C . ARG A 1 177 ? -7.405 -5.939 23.538 1.00 80.19 177 ARG A C 1
ATOM 1446 O O . ARG A 1 177 ? -8.451 -5.302 23.482 1.00 80.19 177 ARG A O 1
ATOM 1453 N N . VAL A 1 178 ? -7.232 -7.120 22.953 1.00 77.00 178 VAL A N 1
ATOM 1454 C CA . VAL A 1 178 ? -8.285 -7.783 22.178 1.00 77.00 178 VAL A CA 1
ATOM 1455 C C . VAL A 1 178 ? -8.944 -8.914 22.943 1.00 77.00 178 VAL A C 1
ATOM 1457 O O . VAL A 1 178 ? -8.277 -9.699 23.617 1.00 77.00 178 VAL A O 1
ATOM 1460 N N . ASN A 1 179 ? -10.258 -9.042 22.764 1.00 73.31 179 ASN A N 1
ATOM 1461 C CA . ASN A 1 179 ? -10.977 -10.259 23.095 1.00 73.31 179 ASN A CA 1
ATOM 1462 C C . ASN A 1 179 ? -11.100 -11.116 21.834 1.00 73.31 179 ASN A C 1
ATOM 1464 O O . ASN A 1 179 ? -11.741 -10.725 20.858 1.00 73.31 179 ASN A O 1
ATOM 1468 N N . ASP A 1 180 ? -10.478 -12.296 21.860 1.00 68.31 180 ASP A N 1
ATOM 1469 C CA . ASP A 1 180 ? -10.619 -13.290 20.798 1.00 68.31 180 ASP A CA 1
ATOM 1470 C C . ASP A 1 180 ? -11.903 -14.107 21.009 1.00 68.31 180 ASP A C 1
ATOM 1472 O O . ASP A 1 180 ? -11.946 -15.049 21.808 1.00 68.31 180 ASP A O 1
ATOM 1476 N N . SER A 1 181 ? -12.969 -13.702 20.320 1.00 60.44 181 SER A N 1
ATOM 1477 C CA . SER A 1 181 ? -14.281 -14.358 20.322 1.00 60.44 181 SER A CA 1
ATOM 1478 C C . SER A 1 181 ? -14.386 -15.509 19.312 1.00 60.44 181 SER A C 1
ATOM 1480 O O . SER A 1 181 ? -15.384 -16.229 19.310 1.00 60.44 181 SER A O 1
ATOM 1482 N N . ARG A 1 182 ? -13.345 -15.763 18.503 1.00 61.47 182 ARG A N 1
ATOM 1483 C CA . ARG A 1 182 ? -13.351 -16.755 17.407 1.00 61.47 182 ARG A CA 1
ATOM 1484 C C . ARG A 1 182 ? -13.274 -18.210 17.882 1.00 61.47 182 ARG A C 1
ATOM 1486 O O . ARG A 1 182 ? -13.200 -19.124 17.075 1.00 61.47 182 ARG A O 1
ATOM 1493 N N . ARG A 1 183 ? -13.318 -18.462 19.196 1.00 53.69 183 ARG A N 1
ATOM 1494 C CA . ARG A 1 183 ? -13.268 -19.820 19.772 1.00 53.69 183 ARG A CA 1
ATOM 1495 C C . ARG A 1 183 ? -14.474 -20.704 19.416 1.00 53.69 183 ARG A C 1
ATOM 1497 O O . ARG A 1 183 ? -14.400 -21.895 19.679 1.00 53.69 183 ARG A O 1
ATOM 1504 N N . LYS A 1 184 ? -15.556 -20.149 18.851 1.00 47.78 184 LYS A N 1
ATOM 1505 C CA . LYS A 1 184 ? -16.782 -20.899 18.514 1.00 47.78 184 LYS A CA 1
ATOM 1506 C C . LYS A 1 184 ? -17.109 -20.988 17.016 1.00 47.78 184 LYS A C 1
ATOM 1508 O O . LYS A 1 184 ? -17.862 -21.875 16.650 1.00 47.78 184 LYS A O 1
ATOM 1513 N N . ASN A 1 185 ? -16.524 -20.138 16.164 1.00 46.56 185 ASN A N 1
ATOM 1514 C CA . ASN A 1 185 ? -16.784 -20.123 14.720 1.00 46.56 185 ASN A CA 1
ATOM 1515 C C . ASN A 1 185 ? -15.457 -20.166 13.954 1.00 46.56 185 ASN A C 1
ATOM 1517 O O . ASN A 1 185 ? -14.595 -19.315 14.160 1.00 46.56 185 ASN A O 1
ATOM 1521 N N . SER A 1 186 ? -15.317 -21.124 13.044 1.00 43.84 186 SER A N 1
ATOM 1522 C CA . SER A 1 186 ? -14.148 -21.361 12.184 1.00 43.84 186 SER A CA 1
ATOM 1523 C C . SER A 1 186 ? -14.000 -20.370 11.011 1.00 43.84 186 SER A C 1
ATOM 1525 O O . SER A 1 186 ? -13.315 -20.675 10.042 1.00 43.84 186 SER A O 1
ATOM 1527 N N . GLY A 1 187 ? -14.607 -19.180 11.079 1.00 50.94 187 GLY A N 1
ATOM 1528 C CA . GLY A 1 187 ? -14.638 -18.201 9.980 1.00 50.94 187 GLY A CA 1
ATOM 1529 C C . GLY A 1 187 ? -14.041 -16.840 10.348 1.00 50.94 187 GLY A C 1
ATOM 1530 O O . GLY A 1 187 ? -13.959 -16.509 11.532 1.00 50.94 187 GLY A O 1
ATOM 1531 N N . GLY A 1 188 ? -13.656 -16.060 9.326 1.00 54.66 188 GLY A N 1
ATOM 1532 C CA . GLY A 1 188 ? -12.986 -14.744 9.343 1.00 54.66 188 GLY A CA 1
ATOM 1533 C C . GLY A 1 188 ? -13.690 -13.593 10.084 1.00 54.66 188 GLY A C 1
ATOM 1534 O O . GLY A 1 188 ? -13.771 -12.473 9.592 1.00 54.66 188 GLY A O 1
ATOM 1535 N N . ALA A 1 189 ? -14.213 -13.835 11.284 1.00 60.72 189 ALA A N 1
ATOM 1536 C CA . ALA A 1 189 ? -14.750 -12.805 12.154 1.00 60.72 189 ALA A CA 1
ATOM 1537 C C . ALA A 1 189 ? -13.608 -11.930 12.716 1.00 60.72 189 ALA A C 1
ATOM 1539 O O . ALA A 1 189 ? -12.606 -12.467 13.201 1.00 60.72 189 ALA A O 1
ATOM 1540 N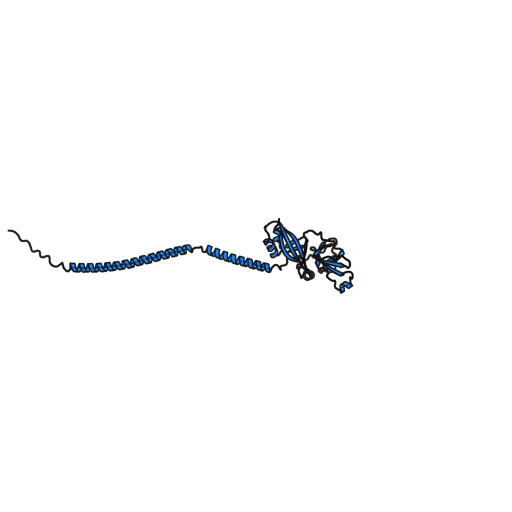 N . PRO A 1 190 ? -13.750 -10.591 12.701 1.00 67.31 190 PRO A N 1
ATOM 1541 C CA . PRO A 1 190 ? -12.742 -9.697 13.259 1.00 67.31 190 PRO A CA 1
ATOM 1542 C C . PRO A 1 190 ? -12.690 -9.828 14.784 1.00 67.31 190 PRO A C 1
ATOM 1544 O O . PRO A 1 190 ? -13.704 -10.110 15.431 1.00 67.31 190 PRO A O 1
ATOM 1547 N N . TYR A 1 191 ? -11.525 -9.557 15.377 1.00 72.25 191 TYR A N 1
ATOM 1548 C CA . TYR A 1 191 ? -11.428 -9.413 16.834 1.00 72.25 191 TYR A CA 1
ATOM 1549 C C . TYR A 1 191 ? -12.335 -8.290 17.312 1.00 72.25 191 TYR A C 1
ATOM 1551 O O . TYR A 1 191 ? -12.601 -7.341 16.578 1.00 72.25 191 TYR A O 1
ATOM 1559 N N . THR A 1 192 ? -12.762 -8.359 18.567 1.00 72.19 192 THR A N 1
ATOM 1560 C CA . THR A 1 192 ? -13.625 -7.334 19.156 1.00 72.19 192 THR A CA 1
ATOM 1561 C C . THR A 1 192 ? -12.962 -6.677 20.355 1.00 72.19 192 THR A C 1
ATOM 1563 O O . THR A 1 192 ? -12.369 -7.366 21.192 1.00 72.19 192 THR A O 1
ATOM 1566 N N . ILE A 1 193 ? -13.110 -5.358 20.458 1.00 75.75 193 ILE A N 1
ATOM 1567 C CA . ILE A 1 193 ? -12.718 -4.553 21.619 1.00 75.75 193 ILE A CA 1
ATOM 1568 C C . ILE A 1 193 ? -13.853 -3.613 22.016 1.00 75.75 193 ILE A C 1
ATOM 1570 O O . ILE A 1 193 ? -14.640 -3.201 21.167 1.00 75.75 193 ILE A O 1
ATOM 1574 N N . ASP A 1 194 ? -13.927 -3.254 23.295 1.00 69.75 194 ASP A N 1
ATOM 1575 C CA . ASP A 1 194 ? -14.746 -2.125 23.743 1.00 69.75 194 ASP A CA 1
ATOM 1576 C C . ASP A 1 194 ? -13.941 -0.836 23.526 1.00 69.75 194 ASP A C 1
ATOM 1578 O O . ASP A 1 194 ? -12.780 -0.763 23.943 1.00 69.75 194 ASP A O 1
ATOM 1582 N N . ALA A 1 195 ? -14.521 0.174 22.873 1.00 65.69 195 ALA A N 1
ATOM 1583 C CA . ALA A 1 195 ? -13.847 1.443 22.611 1.00 65.69 195 ALA A CA 1
ATOM 1584 C C . ALA A 1 195 ? -13.317 2.100 23.900 1.00 65.69 195 ALA A C 1
ATOM 1586 O O . ALA A 1 195 ? -12.236 2.691 23.873 1.00 65.69 195 ALA A O 1
ATOM 1587 N N . ALA A 1 196 ? -13.987 1.914 25.046 1.00 59.66 196 ALA A N 1
ATOM 1588 C CA . ALA A 1 196 ? -13.531 2.438 26.337 1.00 59.66 196 ALA A CA 1
ATOM 1589 C C . ALA A 1 196 ? -12.206 1.822 26.822 1.00 59.66 196 ALA A C 1
ATOM 1591 O O . ALA A 1 196 ? -11.485 2.432 27.608 1.00 59.66 196 ALA A O 1
ATOM 1592 N N . THR A 1 197 ? -11.853 0.627 26.339 1.00 70.06 197 THR A N 1
ATOM 1593 C CA . THR A 1 197 ? -10.604 -0.063 26.708 1.00 70.06 197 THR A CA 1
ATOM 1594 C C . THR A 1 197 ? -9.401 0.370 25.866 1.00 70.06 197 THR A C 1
ATOM 1596 O O . THR A 1 197 ? -8.283 -0.101 26.093 1.00 70.06 197 THR A O 1
ATOM 1599 N N . THR A 1 198 ? -9.602 1.281 24.907 1.00 71.81 198 THR A N 1
ATOM 1600 C CA . THR A 1 198 ? -8.521 1.843 24.092 1.00 71.81 198 THR A CA 1
ATOM 1601 C C . THR A 1 198 ? -7.798 2.956 24.855 1.00 71.81 198 THR A C 1
ATOM 1603 O O . THR A 1 198 ? -8.396 3.945 25.279 1.00 71.81 198 THR A O 1
ATOM 1606 N N . LYS A 1 199 ? -6.485 2.809 25.060 1.00 68.81 199 LYS A N 1
ATOM 1607 C CA . LYS A 1 199 ? -5.655 3.847 25.686 1.00 68.81 199 LYS A CA 1
ATOM 1608 C C . LYS A 1 199 ? -5.200 4.868 24.642 1.00 68.81 199 LYS A C 1
ATOM 1610 O O . LYS A 1 199 ? -4.949 4.522 23.483 1.00 68.81 199 LYS A O 1
ATOM 1615 N N . LYS A 1 200 ? -5.120 6.140 25.065 1.00 58.94 200 LYS A N 1
ATOM 1616 C CA . LYS A 1 200 ? -4.786 7.267 24.185 1.00 58.94 200 LYS A CA 1
ATOM 1617 C C . LYS A 1 200 ? -3.392 7.099 23.546 1.00 58.94 200 LYS A C 1
ATOM 1619 O O . LYS A 1 200 ? -2.471 6.679 24.236 1.00 58.94 200 LYS A O 1
ATOM 1624 N N . PRO A 1 201 ? -3.205 7.500 22.279 1.00 51.81 201 PRO A N 1
ATOM 1625 C CA . PRO A 1 201 ? -2.161 6.934 21.416 1.00 51.81 201 PRO A CA 1
ATOM 1626 C C . PRO A 1 201 ? -1.321 7.964 20.647 1.00 51.81 201 PRO A C 1
ATOM 1628 O O . PRO A 1 201 ? -0.524 7.599 19.794 1.00 51.81 201 PRO A O 1
ATOM 1631 N N . HIS A 1 202 ? -1.492 9.264 20.902 1.00 50.19 202 HIS A N 1
ATOM 1632 C CA . HIS A 1 202 ? -0.818 10.324 20.140 1.00 50.19 202 HIS A CA 1
ATOM 1633 C C . HIS A 1 202 ? 0.695 10.410 20.418 1.00 50.19 202 HIS A C 1
ATOM 1635 O O . HIS A 1 202 ? 1.364 11.254 19.844 1.00 50.19 202 HIS A O 1
ATOM 1641 N N . GLN A 1 203 ? 1.227 9.523 21.266 1.00 45.62 203 GLN A N 1
ATOM 1642 C CA . GLN A 1 203 ? 2.653 9.356 21.570 1.00 45.62 203 GLN A CA 1
ATOM 1643 C C . GLN A 1 203 ? 3.252 8.077 20.965 1.00 45.62 203 GLN A C 1
ATOM 1645 O O . GLN A 1 203 ? 4.314 7.613 21.376 1.00 45.62 203 GLN A O 1
ATOM 1650 N N . ILE A 1 204 ? 2.573 7.447 20.010 1.00 50.53 204 ILE A N 1
ATOM 1651 C CA . ILE A 1 204 ? 3.159 6.313 19.306 1.00 50.53 204 ILE A CA 1
ATOM 1652 C C . ILE A 1 204 ? 4.169 6.873 18.290 1.00 50.53 204 ILE A C 1
ATOM 1654 O O . ILE A 1 204 ? 3.797 7.703 17.472 1.00 50.53 204 ILE A O 1
ATOM 1658 N N . ARG A 1 205 ? 5.434 6.439 18.429 1.00 52.16 205 ARG A N 1
ATOM 1659 C CA . ARG A 1 205 ? 6.672 6.787 17.687 1.00 52.16 205 ARG A CA 1
ATOM 1660 C C . ARG A 1 205 ? 6.498 7.463 16.303 1.00 52.16 205 ARG A C 1
ATOM 1662 O O . ARG A 1 205 ? 5.619 7.052 15.551 1.00 52.16 205 ARG A O 1
ATOM 1669 N N . PRO A 1 206 ? 7.440 8.340 15.886 1.00 53.91 206 PRO A N 1
ATOM 1670 C CA . PRO A 1 206 ? 7.386 9.144 14.645 1.00 53.91 206 PRO A CA 1
ATOM 1671 C C . PRO A 1 206 ? 7.253 8.364 13.319 1.00 53.91 206 PRO A C 1
ATOM 1673 O O . PRO A 1 206 ? 7.102 8.961 12.265 1.00 53.91 206 PRO A O 1
ATOM 1676 N N . LEU A 1 207 ? 7.280 7.030 13.345 1.00 58.19 207 LEU A N 1
ATOM 1677 C CA . LEU A 1 207 ? 7.152 6.169 12.165 1.00 58.19 207 LEU A CA 1
ATOM 1678 C C . LEU A 1 207 ? 5.690 5.901 11.749 1.00 58.19 207 LEU A C 1
ATOM 1680 O O . LEU A 1 207 ? 5.464 5.185 10.777 1.00 58.19 207 LEU A O 1
ATOM 1684 N N . ARG A 1 208 ? 4.695 6.386 12.512 1.00 69.06 208 ARG A N 1
ATOM 1685 C CA . ARG A 1 208 ? 3.273 6.023 12.348 1.00 69.06 208 ARG A CA 1
ATOM 1686 C C . ARG A 1 208 ? 2.396 7.243 12.125 1.00 69.06 208 ARG A C 1
ATOM 1688 O O . ARG A 1 208 ? 1.631 7.655 12.997 1.00 69.06 208 ARG A O 1
ATOM 1695 N N . GLU A 1 209 ? 2.487 7.792 10.927 1.00 78.38 209 GLU A N 1
ATOM 1696 C CA . GLU A 1 209 ? 1.680 8.931 10.522 1.00 78.38 209 GLU A CA 1
ATOM 1697 C C . GLU A 1 209 ? 0.500 8.491 9.663 1.00 78.38 209 GLU A C 1
ATOM 1699 O O . GLU A 1 209 ? 0.547 7.515 8.914 1.00 78.38 209 GLU A O 1
ATOM 1704 N N . THR A 1 210 ? -0.600 9.217 9.793 1.00 84.81 210 THR A N 1
ATOM 1705 C CA . THR A 1 210 ? -1.811 8.993 9.008 1.00 84.81 210 THR A CA 1
ATOM 1706 C C . THR A 1 210 ? -2.258 10.305 8.408 1.00 84.81 210 THR A C 1
ATOM 1708 O O . THR A 1 210 ? -2.355 11.313 9.107 1.00 84.81 210 THR A O 1
ATOM 1711 N N . GLU A 1 211 ? -2.614 10.257 7.142 1.00 87.81 211 GLU A N 1
ATOM 1712 C CA . GLU A 1 211 ? -3.260 11.329 6.412 1.00 87.81 211 GLU A CA 1
ATOM 1713 C C . GLU A 1 211 ? -4.695 10.900 6.095 1.00 87.81 211 GLU A C 1
ATOM 1715 O O . GLU A 1 211 ? -4.958 9.729 5.815 1.00 87.81 211 GLU A O 1
ATOM 1720 N N . ILE A 1 212 ? -5.637 11.837 6.159 1.00 86.19 212 ILE A N 1
ATOM 1721 C CA . ILE A 1 212 ? -7.028 11.592 5.776 1.00 86.19 212 ILE A CA 1
ATOM 1722 C C . ILE A 1 212 ? -7.269 12.350 4.476 1.00 86.19 212 ILE A C 1
ATOM 1724 O O . ILE A 1 212 ? -7.174 13.574 4.449 1.00 86.19 212 ILE A O 1
ATOM 1728 N N . ILE A 1 213 ? -7.569 11.619 3.403 1.00 83.19 213 ILE A N 1
ATOM 1729 C CA . ILE A 1 213 ? -7.887 12.187 2.090 1.00 83.19 213 ILE A CA 1
ATOM 1730 C C . ILE A 1 213 ? -9.357 11.886 1.807 1.00 83.19 213 ILE A C 1
ATOM 1732 O O . ILE A 1 213 ? -9.730 10.743 1.528 1.00 83.19 213 ILE A O 1
ATOM 1736 N N . GLY A 1 214 ? -10.210 12.905 1.933 1.00 82.31 214 GLY A N 1
ATOM 1737 C CA . GLY A 1 214 ? -11.662 12.721 1.915 1.00 82.31 214 GLY A CA 1
ATOM 1738 C C . GLY A 1 214 ? -12.111 11.825 3.072 1.00 82.31 214 GLY A C 1
ATOM 1739 O O . GLY A 1 214 ? -11.910 12.160 4.234 1.00 82.31 214 GLY A O 1
ATOM 1740 N N . SER A 1 215 ? -12.692 10.666 2.759 1.00 78.81 215 SER A N 1
ATOM 1741 C CA . SER A 1 215 ? -13.094 9.645 3.739 1.00 78.81 215 SER A CA 1
ATOM 1742 C C . SER A 1 215 ? -12.100 8.483 3.869 1.00 78.81 215 SER A C 1
ATOM 1744 O O . SER A 1 215 ? -12.378 7.510 4.571 1.00 78.81 215 SER A O 1
ATOM 1746 N N . GLN A 1 216 ? -10.952 8.548 3.187 1.00 83.25 216 GLN A N 1
ATOM 1747 C CA . GLN A 1 216 ? -9.982 7.456 3.134 1.00 83.25 216 GLN A CA 1
ATOM 1748 C C . GLN A 1 216 ? -8.765 7.736 4.012 1.00 83.25 216 GLN A C 1
ATOM 1750 O O . GLN A 1 216 ? -8.161 8.806 3.952 1.00 83.25 216 GLN A O 1
ATOM 1755 N N . VAL A 1 217 ? -8.380 6.731 4.799 1.00 86.69 217 VAL A N 1
ATOM 1756 C CA . VAL A 1 217 ? -7.149 6.756 5.592 1.00 86.69 217 VAL A CA 1
ATOM 1757 C C . VAL A 1 217 ? -5.979 6.324 4.717 1.00 86.69 217 VAL A C 1
ATOM 1759 O O . VAL A 1 217 ? -5.998 5.244 4.120 1.00 86.69 217 VAL A O 1
ATOM 1762 N N . VAL A 1 218 ? -4.953 7.167 4.672 1.00 88.75 218 VAL A N 1
ATOM 1763 C CA . VAL A 1 218 ? -3.659 6.895 4.052 1.00 88.75 218 VAL A CA 1
ATOM 1764 C C . VAL A 1 218 ? -2.613 6.812 5.154 1.00 88.75 218 VAL A C 1
ATOM 1766 O O . VAL A 1 218 ? -2.434 7.739 5.939 1.00 88.75 218 VAL A O 1
ATOM 1769 N N . LEU A 1 219 ? -1.923 5.685 5.227 1.00 86.56 219 LEU A N 1
ATOM 1770 C CA . LEU A 1 219 ? -0.820 5.458 6.146 1.00 86.56 219 LEU A CA 1
ATOM 1771 C C . LEU A 1 219 ? 0.463 5.989 5.510 1.00 86.56 219 LEU A C 1
ATOM 1773 O O . LEU A 1 219 ? 0.746 5.709 4.343 1.00 86.56 219 LEU A O 1
ATOM 1777 N N . ARG A 1 220 ? 1.237 6.747 6.280 1.00 86.06 220 ARG A N 1
ATOM 1778 C CA . ARG A 1 220 ? 2.590 7.162 5.924 1.00 86.06 220 ARG A CA 1
ATOM 1779 C C . ARG A 1 220 ? 3.567 6.286 6.687 1.00 86.06 220 ARG A C 1
ATOM 1781 O O . ARG A 1 220 ? 3.555 6.262 7.917 1.00 86.06 220 ARG A O 1
ATOM 1788 N N . LEU A 1 221 ? 4.371 5.543 5.937 1.00 83.94 221 LEU A N 1
ATOM 1789 C CA . LEU A 1 221 ? 5.413 4.684 6.474 1.00 83.94 221 LEU A CA 1
ATOM 1790 C C . LEU A 1 221 ? 6.770 5.278 6.127 1.00 83.94 221 LEU A C 1
ATOM 1792 O O . LEU A 1 221 ? 7.099 5.425 4.951 1.00 83.94 221 LEU A O 1
ATOM 1796 N N . HIS A 1 222 ? 7.570 5.533 7.154 1.00 85.44 222 HIS A N 1
ATOM 1797 C CA . HIS A 1 222 ? 8.995 5.790 7.011 1.00 85.44 222 HIS A CA 1
ATOM 1798 C C . HIS A 1 222 ? 9.740 4.532 7.437 1.00 85.44 222 HIS A C 1
ATOM 1800 O O . HIS A 1 222 ? 9.527 4.036 8.542 1.00 85.44 222 HIS A O 1
ATOM 1806 N N . THR A 1 223 ? 10.570 3.984 6.557 1.00 83.69 223 THR A N 1
ATOM 1807 C CA . THR A 1 223 ? 11.317 2.754 6.831 1.00 83.69 223 THR A CA 1
ATOM 1808 C C . THR A 1 223 ? 12.709 2.829 6.225 1.00 83.69 223 THR A C 1
ATOM 1810 O O . THR A 1 223 ? 12.959 3.627 5.322 1.00 83.69 223 THR A O 1
ATOM 1813 N N . ALA A 1 224 ? 13.617 2.017 6.743 1.00 85.62 224 ALA A N 1
ATOM 1814 C CA . ALA A 1 224 ? 14.971 1.888 6.244 1.00 85.62 224 ALA A CA 1
ATOM 1815 C C . ALA A 1 224 ? 15.245 0.411 5.978 1.00 85.62 224 ALA A C 1
ATOM 1817 O O . ALA 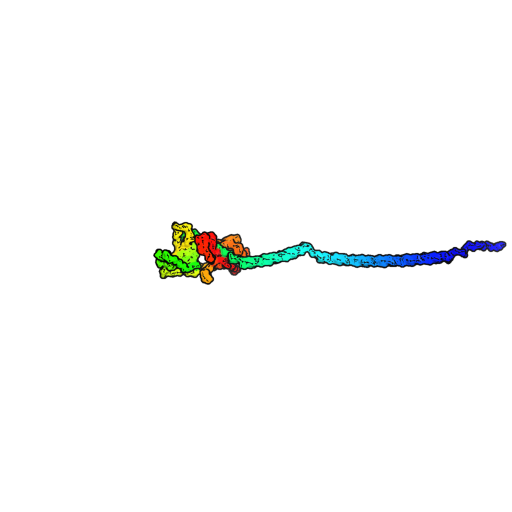A 1 224 ? 14.871 -0.453 6.772 1.00 85.62 224 ALA A O 1
ATOM 1818 N N . LEU A 1 225 ? 15.859 0.124 4.839 1.00 86.44 225 LEU A N 1
ATOM 1819 C CA . LEU A 1 225 ? 16.221 -1.228 4.442 1.00 86.44 225 LEU A CA 1
ATOM 1820 C C . LEU A 1 225 ? 17.592 -1.226 3.791 1.00 86.44 225 LEU A C 1
ATOM 1822 O O . LEU A 1 225 ? 17.972 -0.264 3.134 1.00 86.44 225 LEU A O 1
ATOM 1826 N N . ASP A 1 226 ? 18.331 -2.313 3.960 1.00 86.25 226 ASP A N 1
ATOM 1827 C CA . ASP A 1 226 ? 19.589 -2.502 3.246 1.00 86.25 226 ASP A CA 1
ATOM 1828 C C . ASP A 1 226 ? 19.337 -2.610 1.734 1.00 86.25 226 ASP A C 1
ATOM 1830 O O . ASP A 1 226 ? 18.356 -3.223 1.306 1.00 86.25 226 ASP A O 1
ATOM 1834 N N . TYR A 1 227 ? 20.228 -2.053 0.915 1.00 83.44 227 TYR A N 1
ATOM 1835 C CA . TYR A 1 227 ? 20.126 -2.064 -0.545 1.00 83.44 227 TYR A CA 1
ATOM 1836 C C . TYR A 1 227 ? 19.890 -3.479 -1.103 1.00 83.44 227 TYR A C 1
ATOM 1838 O O . TYR A 1 227 ? 19.080 -3.662 -2.017 1.00 83.44 227 TYR A O 1
ATOM 1846 N N . GLY A 1 228 ? 20.507 -4.507 -0.504 1.00 82.56 228 GLY A N 1
ATOM 1847 C CA . GLY A 1 228 ? 20.291 -5.909 -0.871 1.00 82.56 228 GLY A CA 1
ATOM 1848 C C . GLY A 1 228 ? 18.833 -6.378 -0.726 1.00 82.56 228 GLY A C 1
ATOM 1849 O O . GLY A 1 228 ? 18.371 -7.235 -1.482 1.00 82.56 228 GLY A O 1
ATOM 1850 N N . ALA A 1 229 ? 18.055 -5.782 0.182 1.00 83.69 229 ALA A N 1
ATOM 1851 C CA . ALA A 1 229 ? 16.639 -6.103 0.357 1.00 83.69 229 ALA A CA 1
ATOM 1852 C C . ALA A 1 229 ? 15.776 -5.677 -0.844 1.00 83.69 229 ALA A C 1
ATOM 1854 O O . ALA A 1 229 ? 14.717 -6.263 -1.061 1.00 83.69 229 ALA A O 1
ATOM 1855 N N . LEU A 1 230 ? 16.245 -4.750 -1.692 1.00 80.38 230 LEU A N 1
ATOM 1856 C CA . LEU A 1 230 ? 15.569 -4.392 -2.945 1.00 80.38 230 LEU A CA 1
ATOM 1857 C C . LEU A 1 230 ? 15.572 -5.519 -3.984 1.00 80.38 230 LEU A C 1
ATOM 1859 O O . LEU A 1 230 ? 14.949 -5.353 -5.029 1.00 80.38 230 LEU A O 1
ATOM 1863 N N . TYR A 1 231 ? 16.289 -6.623 -3.767 1.00 80.94 231 TYR A N 1
ATOM 1864 C CA . TYR A 1 231 ? 16.269 -7.807 -4.639 1.00 80.94 231 TYR A CA 1
ATOM 1865 C C . TYR A 1 231 ? 15.334 -8.905 -4.131 1.00 80.94 231 TYR A C 1
ATOM 1867 O O . TYR A 1 231 ? 15.122 -9.895 -4.822 1.00 80.94 231 TYR A O 1
ATOM 1875 N N . LYS A 1 232 ? 14.744 -8.725 -2.946 1.00 82.00 232 LYS A N 1
ATOM 1876 C CA . LYS A 1 232 ? 13.750 -9.645 -2.393 1.00 82.00 232 LYS A CA 1
ATOM 1877 C C . LYS A 1 232 ? 12.360 -9.284 -2.909 1.00 82.00 232 LYS A C 1
ATOM 1879 O O . LYS A 1 232 ? 12.105 -8.136 -3.278 1.00 82.00 232 LYS A O 1
ATOM 1884 N N . ASP A 1 233 ? 11.463 -10.263 -2.930 1.00 78.88 233 ASP A N 1
ATOM 1885 C CA . ASP A 1 233 ? 10.064 -10.066 -3.349 1.00 78.88 233 ASP A CA 1
ATOM 1886 C C . ASP A 1 233 ? 9.198 -9.471 -2.236 1.00 78.88 233 ASP A C 1
ATOM 1888 O O . ASP A 1 233 ? 8.060 -9.058 -2.449 1.00 78.88 233 ASP A O 1
ATOM 1892 N N . SER A 1 234 ? 9.736 -9.412 -1.021 1.00 80.62 234 SER A N 1
ATOM 1893 C CA . SER A 1 234 ? 9.110 -8.759 0.114 1.00 80.62 234 SER A CA 1
ATOM 1894 C C . SER A 1 234 ? 10.147 -8.333 1.139 1.00 80.62 234 SER A C 1
ATOM 1896 O O . SER A 1 234 ? 11.275 -8.836 1.159 1.00 80.62 234 SER A O 1
ATOM 1898 N N . PHE A 1 235 ? 9.743 -7.421 2.014 1.00 79.31 235 PHE A N 1
ATOM 1899 C CA . PHE A 1 235 ? 10.462 -7.157 3.247 1.00 79.31 235 PHE A CA 1
ATOM 1900 C C . PHE A 1 235 ? 9.499 -7.183 4.430 1.00 79.31 235 PHE A C 1
ATOM 1902 O O . PHE A 1 235 ? 8.314 -6.846 4.314 1.00 79.31 235 PHE A O 1
ATOM 1909 N N . GLU A 1 236 ? 10.015 -7.628 5.570 1.00 76.00 236 GLU A N 1
ATOM 1910 C CA . GLU A 1 236 ? 9.280 -7.574 6.822 1.00 76.00 236 GLU A CA 1
ATOM 1911 C C . GLU A 1 236 ? 9.328 -6.157 7.373 1.00 76.00 236 GLU A C 1
ATOM 1913 O O . GLU A 1 236 ? 10.391 -5.551 7.500 1.00 76.00 236 GLU A O 1
ATOM 1918 N N . ASP A 1 237 ? 8.158 -5.647 7.726 1.00 74.88 237 ASP A N 1
ATOM 1919 C CA . ASP A 1 237 ? 8.020 -4.360 8.375 1.00 74.88 237 ASP A CA 1
ATOM 1920 C C . ASP A 1 237 ? 7.349 -4.566 9.729 1.00 74.88 237 ASP A C 1
ATOM 1922 O O . ASP A 1 237 ? 6.269 -5.149 9.846 1.00 74.88 237 ASP A O 1
ATOM 1926 N N . MET A 1 238 ? 7.970 -4.056 10.789 1.00 64.06 238 MET A N 1
ATOM 1927 C CA . MET A 1 238 ? 7.441 -4.208 12.147 1.00 64.06 238 MET A CA 1
ATOM 1928 C C . MET A 1 238 ? 6.065 -3.546 12.346 1.00 64.06 238 MET A C 1
ATOM 1930 O O . MET A 1 238 ? 5.406 -3.783 13.366 1.00 64.06 238 MET A O 1
ATOM 1934 N N . HIS A 1 239 ? 5.642 -2.675 11.431 1.00 66.69 239 HIS A N 1
ATOM 1935 C CA . HIS A 1 239 ? 4.440 -1.853 11.519 1.00 66.69 239 HIS A CA 1
ATOM 1936 C C . HIS A 1 239 ? 3.388 -2.194 10.472 1.00 66.69 239 HIS A C 1
ATOM 1938 O O . HIS A 1 239 ? 2.248 -1.788 10.645 1.00 66.69 239 HIS A O 1
ATOM 1944 N N . LEU A 1 240 ? 3.717 -2.947 9.430 1.00 66.56 240 LEU A N 1
ATOM 1945 C CA . LEU A 1 240 ? 2.786 -3.381 8.388 1.00 66.56 240 LEU A CA 1
ATOM 1946 C C . LEU A 1 240 ? 2.906 -4.881 8.090 1.00 66.56 240 LEU A C 1
ATOM 1948 O O . LEU A 1 240 ? 2.260 -5.379 7.177 1.00 66.56 240 LEU A O 1
ATOM 1952 N N . ASN A 1 241 ? 3.653 -5.607 8.928 1.00 69.81 241 ASN A N 1
ATOM 1953 C CA . ASN A 1 241 ? 3.944 -7.038 8.863 1.00 69.81 241 ASN A CA 1
ATOM 1954 C C . ASN A 1 241 ? 4.853 -7.405 7.685 1.00 69.81 241 ASN A C 1
ATOM 1956 O O . ASN A 1 241 ? 6.039 -7.658 7.872 1.00 69.81 241 ASN A O 1
ATOM 1960 N N . THR A 1 242 ? 4.316 -7.401 6.472 1.00 75.94 242 THR A N 1
ATOM 1961 C CA . THR A 1 242 ? 5.070 -7.751 5.269 1.00 75.94 242 THR A CA 1
ATOM 1962 C C . THR A 1 242 ? 4.604 -6.855 4.145 1.00 75.94 242 THR A C 1
ATOM 1964 O O . THR A 1 242 ? 3.404 -6.754 3.894 1.00 75.94 242 THR A O 1
ATOM 1967 N N . ILE A 1 243 ? 5.551 -6.215 3.472 1.00 76.31 243 ILE A N 1
ATOM 1968 C CA . ILE A 1 243 ? 5.282 -5.412 2.286 1.00 76.31 243 ILE A CA 1
ATOM 1969 C C . ILE A 1 243 ? 5.859 -6.168 1.101 1.00 76.31 243 ILE A C 1
ATOM 1971 O O . ILE A 1 243 ? 7.063 -6.424 1.045 1.00 76.31 243 ILE A O 1
ATOM 1975 N N . LEU A 1 244 ? 4.994 -6.541 0.159 1.00 75.44 244 LEU A N 1
ATOM 1976 C CA . LEU A 1 244 ? 5.452 -7.145 -1.088 1.00 75.44 244 LEU A CA 1
ATOM 1977 C C . LEU A 1 244 ? 6.053 -6.079 -2.006 1.00 75.44 244 LEU A C 1
ATOM 1979 O O . LEU A 1 244 ? 5.460 -5.026 -2.247 1.00 75.44 244 LEU A O 1
ATOM 1983 N N . PHE A 1 245 ? 7.224 -6.391 -2.540 1.00 74.69 245 PHE A N 1
ATOM 1984 C CA . PHE A 1 245 ? 7.953 -5.603 -3.514 1.00 74.69 245 PHE A CA 1
ATOM 1985 C C . PHE A 1 245 ? 7.681 -6.141 -4.910 1.00 74.69 245 PHE A C 1
ATOM 1987 O O . PHE A 1 245 ? 8.352 -7.049 -5.392 1.00 74.69 245 PHE A O 1
ATOM 1994 N N . SER A 1 246 ? 6.706 -5.539 -5.591 1.00 74.31 246 SER A N 1
ATOM 1995 C CA . SER A 1 246 ? 6.584 -5.740 -7.033 1.00 74.31 246 SER A CA 1
ATOM 1996 C C . SER A 1 246 ? 7.834 -5.230 -7.756 1.00 74.31 246 SER A C 1
ATOM 1998 O O . SER A 1 246 ? 8.486 -4.280 -7.313 1.00 74.31 246 SER A O 1
ATOM 2000 N N . ASP A 1 247 ? 8.133 -5.798 -8.925 1.00 71.06 247 ASP A N 1
ATOM 2001 C CA . ASP A 1 247 ? 9.205 -5.307 -9.804 1.00 71.06 247 ASP A CA 1
ATOM 2002 C C . ASP A 1 247 ? 9.087 -3.813 -10.099 1.00 71.06 247 ASP A C 1
ATOM 2004 O O . ASP A 1 247 ? 10.087 -3.099 -10.133 1.00 71.06 247 ASP A O 1
ATOM 2008 N N . ALA A 1 248 ? 7.856 -3.323 -10.256 1.00 71.19 248 ALA A N 1
ATOM 2009 C CA . ALA A 1 248 ? 7.583 -1.913 -10.484 1.00 71.19 248 ALA A CA 1
ATOM 2010 C C . ALA A 1 248 ? 7.997 -1.048 -9.284 1.00 71.19 248 ALA A C 1
ATOM 2012 O O . ALA A 1 248 ? 8.623 -0.004 -9.472 1.00 71.19 248 ALA A O 1
ATOM 2013 N N . LEU A 1 249 ? 7.696 -1.486 -8.056 1.00 76.81 249 LEU A N 1
ATOM 2014 C CA . LEU A 1 249 ? 8.098 -0.778 -6.843 1.00 76.81 249 LEU A CA 1
ATOM 2015 C C . LEU A 1 249 ? 9.620 -0.795 -6.670 1.00 76.81 249 LEU A C 1
ATOM 2017 O O . LEU A 1 249 ? 10.217 0.256 -6.433 1.00 76.81 249 LEU A O 1
ATOM 2021 N N . ARG A 1 250 ? 10.253 -1.959 -6.868 1.00 79.88 250 ARG A N 1
ATOM 2022 C CA . ARG A 1 250 ? 11.716 -2.105 -6.829 1.00 79.88 250 ARG A CA 1
ATOM 2023 C C . ARG A 1 250 ? 12.393 -1.166 -7.821 1.00 79.88 250 ARG A C 1
ATOM 2025 O O . ARG A 1 250 ? 13.305 -0.433 -7.448 1.00 79.88 250 ARG A O 1
ATOM 2032 N N . LEU A 1 251 ? 11.920 -1.144 -9.067 1.00 78.25 251 LEU A N 1
ATOM 2033 C CA . LEU A 1 251 ? 12.450 -0.274 -10.114 1.00 78.25 251 LEU A CA 1
ATOM 2034 C C . LEU A 1 251 ? 12.226 1.211 -9.790 1.00 78.25 251 LEU A C 1
ATOM 2036 O O . LEU A 1 251 ? 13.137 2.015 -9.951 1.00 78.25 251 LEU A O 1
ATOM 2040 N N . SER A 1 252 ? 11.043 1.572 -9.283 1.00 81.94 252 SER A N 1
ATOM 2041 C CA . SER A 1 252 ? 10.722 2.945 -8.874 1.00 81.94 252 SER A CA 1
ATOM 2042 C C . SER A 1 252 ? 11.633 3.451 -7.757 1.00 81.94 252 SER A C 1
ATOM 2044 O O . SER A 1 252 ? 12.011 4.619 -7.770 1.00 81.94 252 SER A O 1
ATOM 2046 N N . ILE A 1 253 ? 11.978 2.593 -6.794 1.00 84.62 253 ILE A N 1
ATOM 2047 C CA . ILE A 1 253 ? 12.938 2.917 -5.734 1.00 84.62 253 ILE A CA 1
ATOM 2048 C C . ILE A 1 253 ? 14.338 3.065 -6.335 1.00 84.62 253 ILE A C 1
ATOM 2050 O O . ILE A 1 253 ? 14.989 4.083 -6.124 1.00 84.62 253 ILE A O 1
ATOM 2054 N N . ARG A 1 254 ? 14.784 2.091 -7.140 1.00 81.81 254 ARG A N 1
ATOM 2055 C CA . ARG A 1 254 ? 16.129 2.096 -7.737 1.00 81.81 254 ARG A CA 1
ATOM 2056 C C . ARG A 1 254 ? 16.391 3.315 -8.616 1.00 81.81 254 ARG A C 1
ATOM 2058 O O . ARG A 1 254 ? 17.473 3.876 -8.541 1.00 81.81 254 ARG A O 1
ATOM 2065 N N . ASN A 1 255 ? 15.398 3.760 -9.384 1.00 82.50 255 ASN A N 1
ATOM 2066 C CA . ASN A 1 255 ? 15.518 4.944 -10.240 1.00 82.50 255 ASN A CA 1
ATOM 2067 C C . ASN A 1 255 ? 15.651 6.261 -9.456 1.00 82.50 255 ASN A C 1
ATOM 2069 O O . ASN A 1 255 ? 16.024 7.272 -10.041 1.00 82.50 255 ASN A O 1
ATOM 2073 N N . GLN A 1 256 ? 15.306 6.272 -8.166 1.00 84.81 256 GLN A N 1
ATOM 2074 C CA . GLN A 1 256 ? 15.429 7.446 -7.300 1.00 84.81 256 GLN A CA 1
ATOM 2075 C C . GLN A 1 256 ? 16.721 7.441 -6.473 1.00 84.81 256 GLN A C 1
ATOM 2077 O O . GLN A 1 256 ? 17.031 8.457 -5.856 1.00 84.81 256 GLN A O 1
ATOM 2082 N N . LEU A 1 257 ? 17.452 6.323 -6.423 1.00 82.56 257 LEU A N 1
ATOM 2083 C CA . LEU A 1 257 ? 18.674 6.206 -5.630 1.00 82.56 257 LEU A CA 1
ATOM 2084 C C . LEU A 1 257 ? 19.815 7.011 -6.252 1.00 82.56 257 LEU A C 1
ATOM 2086 O O . LEU A 1 257 ? 20.110 6.866 -7.436 1.00 82.56 257 LEU A O 1
ATOM 2090 N N . SER A 1 258 ? 20.504 7.797 -5.428 1.00 77.81 258 SER A N 1
ATOM 2091 C CA . SER A 1 258 ? 21.778 8.426 -5.799 1.00 77.81 258 SER A CA 1
ATOM 2092 C C . SER A 1 258 ? 22.984 7.499 -5.604 1.00 77.81 258 SER A C 1
ATOM 2094 O O . SER A 1 258 ? 24.028 7.723 -6.211 1.00 77.81 258 SER A O 1
ATOM 2096 N N . VAL A 1 259 ? 22.851 6.459 -4.770 1.00 70.94 259 VAL A N 1
ATOM 2097 C CA . VAL A 1 259 ? 23.931 5.536 -4.386 1.00 70.94 259 VAL A CA 1
ATOM 2098 C C . VAL A 1 259 ? 23.440 4.086 -4.465 1.00 70.94 259 VAL A C 1
ATOM 2100 O O . VAL A 1 259 ? 22.293 3.785 -4.139 1.00 70.94 259 VAL A O 1
ATOM 2103 N N . ILE A 1 260 ? 24.315 3.175 -4.904 1.00 72.62 260 ILE A N 1
ATOM 2104 C CA . ILE A 1 260 ? 23.998 1.762 -5.191 1.00 72.62 260 ILE A CA 1
ATOM 2105 C C . ILE A 1 260 ? 24.592 0.828 -4.113 1.00 72.62 260 ILE A C 1
ATOM 2107 O O . ILE A 1 260 ? 25.121 -0.237 -4.415 1.00 72.62 260 ILE A O 1
ATOM 2111 N N . HIS A 1 261 ? 24.567 1.243 -2.845 1.00 76.75 261 HIS A N 1
ATOM 2112 C CA . HIS A 1 261 ? 24.987 0.428 -1.699 1.00 76.75 261 HIS A CA 1
ATOM 2113 C C . HIS A 1 261 ? 24.496 1.028 -0.372 1.00 76.75 261 HIS A C 1
ATOM 2115 O O . HIS A 1 261 ? 24.243 2.228 -0.283 1.00 76.75 261 HIS A O 1
ATOM 2121 N N . GLY A 1 262 ? 24.444 0.208 0.682 1.00 81.56 262 GLY A N 1
ATOM 2122 C CA . GLY A 1 262 ? 24.148 0.648 2.048 1.00 81.56 262 GLY A CA 1
ATOM 2123 C C . GLY A 1 262 ? 22.658 0.791 2.359 1.00 81.56 262 GLY A C 1
ATOM 2124 O O . GLY A 1 262 ? 21.805 0.187 1.713 1.00 81.56 262 GLY A O 1
ATOM 2125 N N . GLU A 1 263 ? 22.347 1.576 3.391 1.00 87.69 263 GLU A N 1
ATOM 2126 C CA . GLU A 1 263 ? 20.975 1.775 3.857 1.00 87.69 263 GLU A CA 1
ATOM 2127 C C . GLU A 1 263 ? 20.182 2.689 2.911 1.00 87.69 263 GLU A C 1
ATOM 2129 O O . GLU A 1 263 ? 20.609 3.793 2.569 1.00 87.69 263 GLU A O 1
ATOM 2134 N N . VAL A 1 264 ? 18.992 2.228 2.532 1.00 86.81 264 VAL A N 1
ATOM 2135 C CA . VAL A 1 264 ? 18.009 2.933 1.714 1.00 86.81 264 VAL A CA 1
ATOM 2136 C C . VAL A 1 264 ? 16.842 3.358 2.599 1.00 86.81 264 VAL A C 1
ATOM 2138 O O . VAL A 1 264 ? 16.083 2.525 3.099 1.00 86.81 264 VAL A O 1
ATOM 2141 N N . LYS A 1 265 ? 16.665 4.671 2.759 1.00 88.62 265 LYS A N 1
ATOM 2142 C CA . LYS A 1 265 ? 15.551 5.259 3.514 1.00 88.62 265 LYS A CA 1
ATOM 2143 C C . LYS A 1 265 ? 14.377 5.543 2.583 1.00 88.62 265 LYS A C 1
ATOM 2145 O O . LYS A 1 265 ? 14.510 6.267 1.597 1.00 88.62 265 LYS A O 1
ATOM 2150 N N . LEU A 1 266 ? 13.214 4.995 2.910 1.00 87.19 266 LEU A N 1
ATOM 2151 C CA . LEU A 1 266 ? 11.994 5.086 2.117 1.00 87.19 266 LEU A CA 1
ATOM 2152 C C . LEU A 1 266 ? 10.885 5.798 2.884 1.00 87.19 266 LEU A C 1
ATOM 2154 O O . LEU A 1 266 ? 10.687 5.586 4.080 1.00 87.19 266 LEU A O 1
ATOM 2158 N N . SER A 1 267 ? 10.116 6.596 2.154 1.00 87.19 267 SER A N 1
ATOM 2159 C CA . SER A 1 267 ? 8.844 7.155 2.593 1.00 87.19 267 SER A CA 1
ATOM 2160 C C . SER A 1 267 ? 7.748 6.652 1.661 1.00 87.19 267 SER A C 1
ATOM 2162 O O . SER A 1 267 ? 7.779 6.889 0.455 1.00 87.19 267 SER A O 1
ATOM 2164 N N . MET A 1 268 ? 6.789 5.909 2.202 1.00 86.25 268 MET A N 1
ATOM 2165 C CA . MET A 1 268 ? 5.704 5.292 1.444 1.00 86.25 268 MET A CA 1
ATOM 2166 C C . MET A 1 268 ? 4.355 5.850 1.882 1.00 86.25 268 MET A C 1
ATOM 2168 O O . MET A 1 268 ? 4.097 6.019 3.074 1.00 86.25 268 MET A O 1
ATOM 2172 N N . ARG A 1 269 ? 3.461 6.071 0.915 1.00 87.12 269 ARG A N 1
ATOM 2173 C CA . ARG A 1 269 ? 2.037 6.326 1.170 1.00 87.12 269 ARG A CA 1
ATOM 2174 C C . ARG A 1 269 ? 1.255 5.080 0.811 1.00 87.12 269 ARG A C 1
ATOM 2176 O O . ARG A 1 269 ? 1.398 4.548 -0.290 1.00 87.12 269 ARG A O 1
ATOM 2183 N N . ILE A 1 270 ? 0.440 4.621 1.749 1.00 85.44 270 ILE A N 1
ATOM 2184 C CA . ILE A 1 270 ? -0.224 3.324 1.693 1.00 85.44 270 ILE A CA 1
ATOM 2185 C C . ILE A 1 270 ? -1.702 3.528 1.964 1.00 85.44 270 ILE A C 1
ATOM 2187 O O . ILE A 1 270 ? -2.093 4.140 2.953 1.00 85.44 270 ILE A O 1
ATOM 2191 N N . LYS A 1 271 ? -2.537 3.020 1.074 1.00 86.62 271 LYS A N 1
ATOM 2192 C CA . LYS A 1 271 ? -3.973 3.251 1.062 1.00 86.62 271 LYS A CA 1
ATOM 2193 C C . LYS A 1 271 ? -4.720 1.941 1.270 1.00 86.62 271 LYS A C 1
ATOM 2195 O O . LYS A 1 271 ? -4.282 0.893 0.811 1.00 86.62 271 LYS A O 1
ATOM 2200 N N . LEU A 1 272 ? -5.853 1.997 1.962 1.00 84.94 272 LEU A N 1
ATOM 2201 C CA . LEU A 1 272 ? -6.777 0.866 2.046 1.00 84.94 272 LEU A CA 1
ATOM 2202 C C . LEU A 1 272 ? -7.487 0.662 0.697 1.00 84.94 272 LEU A C 1
ATOM 2204 O O . LEU A 1 272 ? -8.037 1.620 0.140 1.00 84.94 272 LEU A O 1
ATOM 2208 N N . ARG A 1 273 ? -7.514 -0.575 0.191 1.00 82.25 273 ARG A N 1
ATOM 2209 C CA . ARG A 1 273 ? -8.216 -0.895 -1.060 1.00 82.25 273 ARG A CA 1
ATOM 2210 C C . ARG A 1 273 ? -9.721 -0.661 -0.922 1.00 82.25 273 ARG A C 1
ATOM 2212 O O . ARG A 1 273 ? -10.285 -0.794 0.161 1.00 82.25 273 ARG A O 1
ATOM 2219 N N . LYS A 1 274 ? -10.398 -0.304 -2.018 1.00 82.50 274 LYS A N 1
ATOM 2220 C CA . LYS A 1 274 ? -11.843 0.011 -1.992 1.00 82.50 274 LYS A CA 1
ATOM 2221 C C . LYS A 1 274 ? -12.707 -1.203 -1.632 1.00 82.50 274 LYS A C 1
ATOM 2223 O O . LYS A 1 274 ? -13.723 -1.051 -0.965 1.00 82.50 274 LYS A O 1
ATOM 2228 N N . ASP A 1 275 ? -12.285 -2.391 -2.040 1.00 81.06 275 ASP A N 1
ATOM 2229 C CA . ASP A 1 275 ? -12.955 -3.678 -1.855 1.00 81.06 275 ASP A CA 1
ATOM 2230 C C . ASP A 1 275 ? -12.521 -4.419 -0.578 1.00 81.06 275 ASP A C 1
ATOM 2232 O O . ASP A 1 275 ? -12.871 -5.585 -0.395 1.00 81.06 275 ASP A O 1
ATOM 2236 N N . TYR A 1 276 ? -11.808 -3.751 0.341 1.00 79.25 276 TYR A N 1
ATOM 2237 C CA . TYR A 1 276 ? -11.242 -4.368 1.548 1.00 79.25 276 TYR A CA 1
ATOM 2238 C C . TYR A 1 276 ? -12.256 -5.173 2.380 1.00 79.25 276 TYR A C 1
ATOM 2240 O O . TYR A 1 276 ? -11.871 -6.132 3.042 1.00 79.25 276 TYR A O 1
ATOM 2248 N N . GLU A 1 277 ? -13.542 -4.800 2.379 1.00 74.25 277 GLU A N 1
ATOM 2249 C CA . GLU A 1 277 ? -14.582 -5.550 3.091 1.00 74.25 277 GLU A CA 1
ATOM 2250 C C . GLU A 1 277 ? -14.806 -6.940 2.505 1.00 74.25 277 GLU A C 1
ATOM 2252 O O . GLU A 1 277 ? -14.982 -7.893 3.263 1.00 74.25 277 GLU A O 1
ATOM 2257 N N . LYS A 1 278 ? -14.810 -7.039 1.173 1.00 75.12 278 LYS A N 1
ATOM 2258 C CA . LYS A 1 278 ? -14.960 -8.302 0.456 1.00 75.12 278 LYS A CA 1
ATOM 2259 C C . LYS A 1 278 ? -13.718 -9.154 0.674 1.00 75.12 278 LYS A C 1
ATOM 2261 O O . LYS A 1 278 ? -13.839 -10.286 1.126 1.00 75.12 278 LYS A O 1
ATOM 2266 N N . LEU A 1 279 ? -12.537 -8.563 0.477 1.00 73.19 279 LEU A N 1
ATOM 2267 C CA . LEU A 1 279 ? -11.251 -9.221 0.725 1.00 73.19 279 LEU A CA 1
ATOM 2268 C C . LEU A 1 279 ? -11.190 -9.778 2.152 1.00 73.19 279 LEU A C 1
ATOM 2270 O O . LEU A 1 279 ? -10.927 -10.951 2.372 1.00 73.19 279 LEU A O 1
ATOM 2274 N N . PHE A 1 280 ? -11.566 -8.978 3.147 1.00 70.56 280 PHE A N 1
ATOM 2275 C CA . PHE A 1 280 ? -11.568 -9.438 4.529 1.00 70.56 280 PHE A CA 1
ATOM 2276 C C . PHE A 1 280 ? -12.546 -10.587 4.805 1.00 70.56 280 PHE A C 1
ATOM 2278 O O . PHE A 1 280 ? -12.264 -11.400 5.675 1.00 70.56 280 PHE A O 1
ATOM 2285 N N . ARG A 1 281 ? -13.708 -10.646 4.147 1.00 67.19 281 ARG A N 1
ATOM 2286 C CA . ARG A 1 281 ? -14.730 -11.671 4.430 1.00 67.19 281 ARG A CA 1
ATOM 2287 C C . ARG A 1 281 ? -14.531 -12.955 3.632 1.00 67.19 281 ARG A C 1
ATOM 2289 O O . ARG A 1 281 ? -14.864 -14.019 4.143 1.00 67.19 281 ARG A O 1
ATOM 2296 N N . GLU A 1 282 ? -14.049 -12.834 2.402 1.00 69.38 282 GLU A N 1
ATOM 2297 C CA . GLU A 1 282 ? -14.115 -13.889 1.386 1.00 69.38 282 GLU A CA 1
ATOM 2298 C C . GLU A 1 282 ? -12.731 -14.315 0.878 1.00 69.38 282 GLU A C 1
ATOM 2300 O O . GLU A 1 282 ? -12.574 -15.464 0.475 1.00 69.38 282 GLU A O 1
ATOM 2305 N N . ASP A 1 283 ? -11.721 -13.437 0.922 1.00 66.69 283 ASP A N 1
ATOM 2306 C CA . ASP A 1 283 ? -10.391 -13.706 0.364 1.00 66.69 283 ASP A CA 1
ATOM 2307 C C . ASP A 1 283 ? -9.262 -13.128 1.231 1.00 66.69 283 ASP A C 1
ATOM 2309 O O . ASP A 1 283 ? -8.755 -12.021 1.029 1.00 66.69 283 ASP A O 1
ATOM 2313 N N . HIS A 1 284 ? -8.822 -13.939 2.190 1.00 66.12 284 HIS A N 1
ATOM 2314 C CA . HIS A 1 284 ? -7.743 -13.588 3.114 1.00 66.12 284 HIS A CA 1
ATOM 2315 C C . HIS A 1 284 ? -6.338 -13.689 2.499 1.00 66.12 284 HIS A C 1
ATOM 2317 O O . HIS A 1 284 ? -5.358 -13.357 3.172 1.00 66.12 284 HIS A O 1
ATOM 2323 N N . THR A 1 285 ? -6.221 -14.188 1.267 1.00 66.50 285 THR A N 1
ATOM 2324 C CA . THR A 1 285 ? -4.940 -14.267 0.551 1.00 66.50 285 THR A CA 1
ATOM 2325 C C . THR A 1 285 ? -4.642 -12.957 -0.161 1.00 66.50 285 THR A C 1
ATOM 2327 O O . THR A 1 285 ? -3.482 -12.545 -0.257 1.00 66.50 285 THR A O 1
ATOM 2330 N N . THR A 1 286 ? -5.702 -12.257 -0.567 1.00 69.50 286 THR A N 1
ATOM 2331 C CA . THR A 1 286 ? -5.597 -10.962 -1.210 1.00 69.50 286 THR A CA 1
ATOM 2332 C C . THR A 1 286 ? -5.423 -9.826 -0.185 1.00 69.50 286 THR A C 1
ATOM 2334 O O . THR A 1 286 ? -5.870 -9.894 0.962 1.00 69.50 286 THR A O 1
ATOM 2337 N N . PRO A 1 287 ? -4.734 -8.748 -0.563 1.00 74.75 287 PRO A N 1
ATOM 2338 C CA . PRO A 1 287 ? -4.174 -7.779 0.379 1.00 74.75 287 PRO A CA 1
ATOM 2339 C C . PRO A 1 287 ? -5.111 -6.639 0.672 1.00 74.75 287 PRO A C 1
ATOM 2341 O O . PRO A 1 287 ? -5.742 -6.106 -0.233 1.00 74.75 287 PRO A O 1
ATOM 2344 N N . LEU A 1 288 ? -5.118 -6.174 1.916 1.00 76.69 288 LEU A N 1
ATOM 2345 C CA . LEU A 1 288 ? -6.043 -5.115 2.325 1.00 76.69 288 LEU A CA 1
ATOM 2346 C C . LEU A 1 288 ? -5.581 -3.710 1.917 1.00 76.69 288 LEU A C 1
ATOM 2348 O O . LEU A 1 288 ? -6.402 -2.802 1.789 1.00 76.69 288 LEU A O 1
ATOM 2352 N N . PHE A 1 289 ? -4.279 -3.522 1.709 1.00 80.06 289 PHE A N 1
ATOM 2353 C CA . PHE A 1 289 ? -3.674 -2.225 1.420 1.00 80.06 289 PHE A CA 1
ATOM 2354 C C . PHE A 1 289 ? -2.889 -2.235 0.110 1.00 80.06 289 PHE A C 1
ATOM 2356 O O . PHE A 1 289 ? -2.472 -3.290 -0.370 1.00 80.06 289 PHE A O 1
ATOM 2363 N N . GLU A 1 290 ? -2.692 -1.038 -0.438 1.00 82.69 290 GLU A N 1
ATOM 2364 C CA . GLU A 1 290 ? -1.895 -0.742 -1.622 1.00 82.69 290 GLU A CA 1
ATOM 2365 C C . GLU A 1 290 ? -0.907 0.404 -1.366 1.00 82.69 290 GLU A C 1
ATOM 2367 O O . GLU A 1 290 ? -1.285 1.458 -0.856 1.00 82.69 290 GLU A O 1
ATOM 2372 N N . VAL A 1 291 ? 0.369 0.232 -1.723 1.00 82.81 291 VAL A N 1
ATOM 2373 C CA . VAL A 1 291 ? 1.322 1.359 -1.774 1.00 82.81 291 VAL A CA 1
ATOM 2374 C C . VAL A 1 291 ? 1.002 2.203 -3.008 1.00 82.81 291 VAL A C 1
ATOM 2376 O O . VAL A 1 291 ? 1.109 1.704 -4.126 1.00 82.81 291 VAL A O 1
ATOM 2379 N N . ILE A 1 292 ? 0.644 3.472 -2.804 1.00 84.75 292 ILE A N 1
ATOM 2380 C CA . ILE A 1 292 ? 0.263 4.416 -3.872 1.00 84.75 292 ILE A CA 1
ATOM 2381 C C . ILE A 1 292 ? 1.401 5.359 -4.274 1.00 84.75 292 ILE A C 1
ATOM 2383 O O . ILE A 1 292 ? 1.385 5.919 -5.365 1.00 84.75 292 ILE A O 1
ATOM 2387 N N . SER A 1 293 ? 2.396 5.553 -3.407 1.00 84.19 293 SER A N 1
ATOM 2388 C CA . SER A 1 293 ? 3.612 6.292 -3.753 1.00 84.19 293 SER A CA 1
ATOM 2389 C C . SER A 1 293 ? 4.777 5.871 -2.871 1.00 84.19 293 SER A C 1
ATOM 2391 O O . SER A 1 293 ? 4.584 5.568 -1.693 1.00 84.19 293 SER A O 1
ATOM 2393 N N . VAL A 1 294 ? 5.987 5.942 -3.419 1.00 87.31 294 VAL A N 1
ATOM 2394 C CA . VAL A 1 294 ? 7.240 5.781 -2.679 1.00 87.31 294 VAL A CA 1
ATOM 2395 C C . VAL A 1 294 ? 8.207 6.891 -3.066 1.00 87.31 294 VAL A C 1
ATOM 2397 O O . VAL A 1 294 ? 8.361 7.194 -4.252 1.00 87.31 294 VAL A O 1
ATOM 2400 N N . THR A 1 295 ? 8.863 7.475 -2.074 1.00 88.25 295 THR A N 1
ATOM 2401 C CA . THR A 1 295 ? 9.984 8.388 -2.261 1.00 88.25 295 THR A CA 1
ATOM 2402 C C . THR A 1 295 ? 11.210 7.871 -1.526 1.00 88.25 295 THR A C 1
ATOM 2404 O O . THR A 1 295 ? 11.109 7.337 -0.418 1.00 88.25 295 THR A O 1
ATOM 2407 N N . VAL A 1 296 ? 12.371 8.009 -2.160 1.00 88.00 296 VAL A N 1
ATOM 2408 C CA . VAL A 1 296 ? 13.664 7.698 -1.547 1.00 88.00 296 VAL A CA 1
ATOM 2409 C C . VAL A 1 296 ? 14.217 8.961 -0.903 1.00 88.00 296 VAL A C 1
ATOM 2411 O O . VAL A 1 296 ? 14.273 10.011 -1.541 1.00 88.00 296 VAL A O 1
ATOM 2414 N N . ASN A 1 297 ? 14.618 8.867 0.362 1.00 85.88 297 ASN A N 1
ATOM 2415 C CA . ASN A 1 297 ? 15.320 9.952 1.029 1.00 85.88 297 ASN A CA 1
ATOM 2416 C C . ASN A 1 297 ? 16.831 9.767 0.841 1.00 85.88 297 ASN A C 1
ATOM 2418 O O . ASN A 1 297 ? 17.446 8.960 1.533 1.00 85.88 297 ASN A O 1
ATOM 2422 N N . ASN A 1 298 ? 17.401 10.514 -0.106 1.00 79.19 298 ASN A N 1
ATOM 2423 C CA . ASN A 1 298 ? 18.831 10.482 -0.430 1.00 79.19 298 ASN A CA 1
ATOM 2424 C C . ASN A 1 298 ? 19.689 11.363 0.498 1.00 79.19 298 ASN A C 1
ATOM 2426 O O . ASN A 1 298 ? 20.902 11.433 0.312 1.00 79.19 298 ASN A O 1
ATOM 2430 N N . HIS A 1 299 ? 19.083 12.070 1.458 1.00 65.06 299 HIS A N 1
ATOM 2431 C CA . HIS A 1 299 ? 19.831 12.873 2.418 1.00 65.06 299 HIS A CA 1
ATOM 2432 C C . HIS A 1 299 ? 20.386 11.970 3.527 1.00 65.06 299 HIS A C 1
ATOM 2434 O O . HIS A 1 299 ? 19.628 11.398 4.321 1.00 65.06 299 HIS A O 1
ATOM 2440 N N . TYR A 1 300 ? 21.712 11.826 3.521 1.00 52.22 300 TYR A N 1
ATOM 2441 C CA . TYR A 1 300 ? 22.499 11.210 4.587 1.00 52.22 300 TYR A CA 1
ATOM 2442 C C . TYR A 1 300 ? 22.734 12.202 5.721 1.00 52.22 300 TYR A C 1
ATOM 2444 O O . TYR A 1 300 ? 23.084 13.364 5.415 1.00 52.22 300 TYR A O 1
#

InterPro domains:
  IPR055467 Domain of unknown function DUF7039 [PF23049] (128-196)

Sequence (300 aa):
MSSLPQDNPGARNECACNSKEKSREIEKLEKEVERLKSVMEIKNKDIIDTSARCNKFKKECEDLKKLKKTPGELLVLEKNEMLGKKDDIIYKLRKELHKKKYEVGNIIPHPCKKVNKTRFFDGVVIRENITYSEERKHRNSSISSFNLLFCPKLGLIRAINKDGNKKTKLGKWYHFRVNDSRRKNSGGAPYTIDAATTKKPHQIRPLRETEIIGSQVVLRLHTALDYGALYKDSFEDMHLNTILFSDALRLSIRNQLSVIHGEVKLSMRIKLRKDYEKLFREDHTTPLFEVISVTVNNHY

Radius of gyration: 54.12 Å; chains: 1; bounding box: 136×34×167 Å